Protein AF-A0A3E2V866-F1 (afdb_monomer_lite)

Organism: NCBI:txid853

Structure (mmCIF, N/CA/C/O backbone):
data_AF-A0A3E2V866-F1
#
_entry.id   AF-A0A3E2V866-F1
#
loop_
_atom_site.group_PDB
_atom_site.id
_atom_site.type_symbol
_atom_site.label_atom_id
_atom_site.label_alt_id
_atom_site.label_comp_id
_atom_site.label_asym_id
_atom_site.label_entity_id
_atom_site.label_seq_id
_atom_site.pdbx_PDB_ins_code
_atom_site.Cartn_x
_atom_site.Cartn_y
_atom_site.Cartn_z
_atom_site.occupancy
_atom_site.B_iso_or_equiv
_atom_site.auth_seq_id
_atom_site.auth_comp_id
_atom_site.auth_asym_id
_atom_site.auth_atom_id
_atom_site.pdbx_PDB_model_num
ATOM 1 N N . MET A 1 1 ? 29.085 -26.846 -27.090 1.00 34.31 1 MET A N 1
ATOM 2 C CA . MET A 1 1 ? 28.731 -27.636 -25.892 1.00 34.31 1 MET A CA 1
ATOM 3 C C . MET A 1 1 ? 27.342 -27.213 -25.446 1.00 34.31 1 MET A C 1
ATOM 5 O O . MET A 1 1 ? 27.151 -26.046 -25.138 1.00 34.31 1 MET A O 1
ATOM 9 N N . MET A 1 2 ? 26.373 -28.127 -25.513 1.00 35.69 2 MET A N 1
ATOM 10 C CA . MET A 1 2 ? 25.042 -27.953 -24.926 1.00 35.69 2 MET A CA 1
ATOM 11 C C . MET A 1 2 ? 25.109 -28.101 -23.401 1.00 35.69 2 MET A C 1
ATOM 13 O O . MET A 1 2 ? 25.905 -28.896 -22.907 1.00 35.69 2 MET A O 1
ATOM 17 N N . GLY A 1 3 ? 24.188 -27.437 -22.695 1.00 35.44 3 GLY A N 1
ATOM 18 C CA . GLY A 1 3 ? 23.644 -27.958 -21.440 1.00 35.44 3 GLY A CA 1
ATOM 19 C C . GLY A 1 3 ? 23.910 -27.129 -20.187 1.00 35.44 3 GLY A C 1
ATOM 20 O O . GLY A 1 3 ? 24.808 -27.448 -19.417 1.00 35.44 3 GLY A O 1
ATOM 21 N N . ARG A 1 4 ? 23.025 -26.163 -19.917 1.00 33.19 4 ARG A N 1
ATOM 22 C CA . ARG A 1 4 ? 22.192 -26.160 -18.701 1.00 33.19 4 ARG A CA 1
ATOM 23 C C . ARG A 1 4 ? 21.022 -25.194 -18.886 1.00 33.19 4 ARG A C 1
ATOM 25 O O . ARG A 1 4 ? 21.142 -23.991 -18.704 1.00 33.19 4 ARG A O 1
ATOM 32 N N . SER A 1 5 ? 19.895 -25.780 -19.284 1.00 43.03 5 SER A N 1
ATOM 33 C CA . SER A 1 5 ? 18.567 -25.256 -18.991 1.00 43.03 5 SER A CA 1
ATOM 34 C C . SER A 1 5 ? 18.381 -25.293 -17.473 1.00 43.03 5 SER A C 1
ATOM 36 O O . SER A 1 5 ? 18.302 -26.369 -16.884 1.00 43.03 5 SER A O 1
ATOM 38 N N . ALA A 1 6 ? 18.383 -24.123 -16.852 1.00 35.81 6 ALA A N 1
ATOM 39 C CA . ALA A 1 6 ? 17.485 -23.810 -15.756 1.00 35.81 6 ALA A CA 1
ATOM 40 C C . ALA A 1 6 ? 16.664 -22.666 -16.356 1.00 35.81 6 ALA A C 1
ATOM 42 O O . ALA A 1 6 ? 17.201 -21.598 -16.616 1.00 35.81 6 ALA A O 1
ATOM 43 N N . THR A 1 7 ? 15.447 -22.887 -16.849 1.00 34.06 7 THR A N 1
ATOM 44 C CA . THR A 1 7 ? 14.254 -22.674 -16.020 1.00 34.06 7 THR A CA 1
ATOM 45 C C . THR A 1 7 ? 14.596 -21.913 -14.742 1.00 34.06 7 THR A C 1
ATOM 47 O O . THR A 1 7 ? 14.465 -22.444 -13.643 1.00 34.06 7 THR A O 1
ATOM 50 N N . ASP A 1 8 ? 15.082 -20.680 -14.898 1.00 34.94 8 ASP A N 1
ATOM 51 C CA . ASP A 1 8 ? 14.744 -19.647 -13.938 1.00 34.94 8 ASP A CA 1
ATOM 52 C C . ASP A 1 8 ? 13.218 -19.698 -13.905 1.00 34.94 8 ASP A C 1
ATOM 54 O O . ASP A 1 8 ? 12.594 -19.604 -14.974 1.00 34.94 8 ASP A 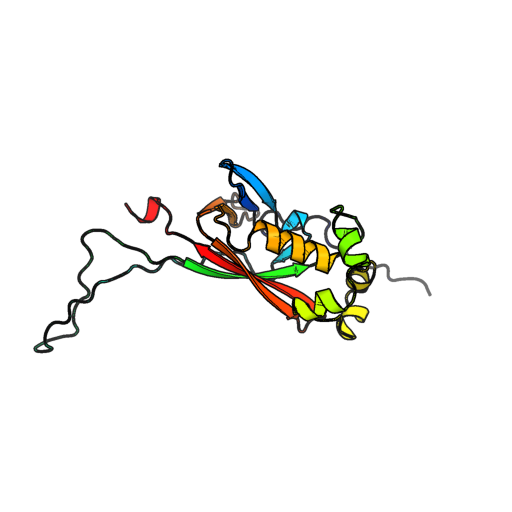O 1
ATOM 58 N N . PRO A 1 9 ? 12.597 -20.038 -12.768 1.00 33.88 9 PRO A N 1
ATOM 59 C CA . PRO A 1 9 ? 11.160 -20.010 -12.702 1.00 33.88 9 PRO A CA 1
ATOM 60 C C . PRO A 1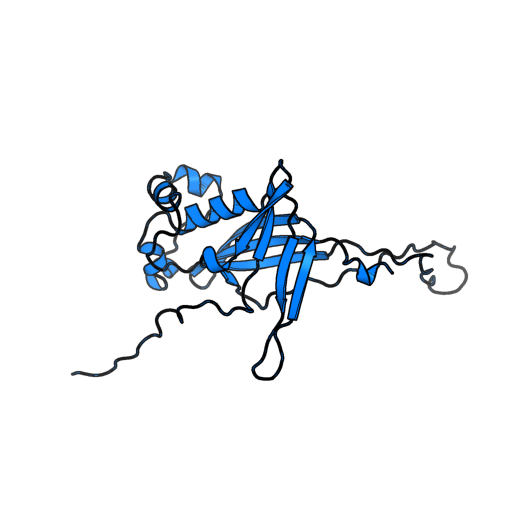 9 ? 10.821 -18.552 -12.959 1.00 33.88 9 PRO A C 1
ATOM 62 O O . PRO A 1 9 ? 11.012 -17.707 -12.088 1.00 33.88 9 PRO A O 1
ATOM 65 N N . ALA A 1 10 ? 10.367 -18.257 -14.180 1.00 36.91 10 ALA A N 1
ATOM 66 C CA . ALA A 1 10 ? 9.544 -17.101 -14.440 1.00 36.91 10 ALA A CA 1
ATOM 67 C C . ALA A 1 10 ? 8.634 -17.001 -13.226 1.00 36.91 10 ALA A C 1
ATOM 69 O O . ALA A 1 10 ? 7.921 -17.972 -12.948 1.00 36.91 10 ALA A O 1
ATOM 70 N N . LEU A 1 11 ? 8.834 -15.925 -12.453 1.00 43.59 11 LEU A N 1
ATOM 71 C CA . LEU A 1 11 ? 7.939 -15.395 -11.439 1.00 43.59 11 LEU A CA 1
ATOM 72 C C . LEU A 1 11 ? 6.726 -16.301 -11.309 1.00 43.59 11 LEU A C 1
ATOM 74 O O . LEU A 1 11 ? 5.834 -16.196 -12.149 1.00 43.59 11 LEU A O 1
ATOM 78 N N . SER A 1 12 ? 6.760 -17.262 -10.371 1.00 39.19 12 SER A N 1
ATOM 79 C CA . SER A 1 12 ? 5.626 -18.153 -10.099 1.00 39.19 12 SER A CA 1
ATOM 80 C C . SER A 1 12 ? 4.365 -17.309 -10.237 1.00 39.19 12 SER A C 1
ATOM 82 O O . SER A 1 12 ? 4.183 -16.373 -9.460 1.00 39.19 12 SER A O 1
ATOM 84 N N . SER A 1 13 ? 3.579 -17.573 -11.282 1.00 49.66 13 SER A N 1
ATOM 85 C CA . SER A 1 13 ? 2.683 -16.619 -11.958 1.00 49.66 13 SER A CA 1
ATOM 86 C C . SER A 1 13 ? 1.444 -16.224 -11.152 1.00 49.66 13 SER A C 1
ATOM 88 O O . SER A 1 13 ? 0.432 -15.787 -11.696 1.00 49.66 13 SER A O 1
ATOM 90 N N . LYS A 1 14 ? 1.511 -16.391 -9.832 1.00 55.69 14 LYS A N 1
ATOM 91 C CA . LYS A 1 14 ? 0.528 -15.969 -8.848 1.00 55.69 14 LYS A CA 1
ATOM 92 C C . LYS A 1 14 ? 1.259 -15.560 -7.574 1.00 55.69 14 LYS A C 1
ATOM 94 O O . LYS A 1 14 ? 1.840 -16.399 -6.886 1.00 55.69 14 LYS A O 1
ATOM 99 N N . ILE A 1 15 ? 1.183 -14.271 -7.245 1.00 60.59 15 ILE A N 1
ATOM 100 C CA . ILE A 1 15 ? 1.516 -13.770 -5.908 1.00 60.59 15 ILE A CA 1
ATOM 101 C C . ILE A 1 15 ? 0.633 -14.540 -4.910 1.00 60.59 15 ILE A C 1
ATOM 103 O O . ILE A 1 15 ? -0.586 -14.577 -5.110 1.00 60.59 15 ILE A O 1
ATOM 107 N N . PRO A 1 16 ? 1.196 -15.176 -3.865 1.00 59.66 16 PRO A N 1
ATOM 108 C CA . PRO A 1 16 ? 0.412 -16.000 -2.952 1.00 59.66 16 PRO A CA 1
ATOM 109 C C . PRO A 1 16 ? -0.775 -15.248 -2.331 1.00 59.66 16 PRO A C 1
ATOM 111 O O . PRO A 1 16 ? -0.686 -14.051 -2.035 1.00 59.66 16 PRO A O 1
ATOM 114 N N . THR A 1 17 ? -1.889 -15.949 -2.090 1.00 60.53 17 THR A N 1
ATOM 115 C CA . THR A 1 17 ? -3.134 -15.335 -1.589 1.00 60.53 17 THR A CA 1
ATOM 116 C C . THR A 1 17 ? -3.042 -14.789 -0.160 1.00 60.53 17 THR A C 1
ATOM 118 O O . THR A 1 17 ? -3.770 -13.879 0.216 1.00 60.53 17 THR A O 1
ATOM 121 N N . PHE A 1 18 ? -2.060 -15.225 0.618 1.00 60.75 18 PHE A N 1
ATOM 122 C CA . PHE A 1 18 ? -1.764 -14.656 1.937 1.00 60.75 18 PHE A CA 1
ATOM 123 C C . PHE A 1 18 ? -0.822 -13.435 1.878 1.00 60.75 18 PHE A C 1
ATOM 125 O O . PHE A 1 18 ? -0.571 -12.785 2.886 1.00 60.75 18 PHE A O 1
ATOM 132 N N . ALA A 1 19 ? -0.267 -13.117 0.704 1.00 67.00 19 ALA A N 1
ATOM 133 C CA . ALA A 1 19 ? 0.766 -12.096 0.515 1.00 67.00 19 ALA A CA 1
ATOM 134 C C . ALA A 1 19 ? 0.216 -10.836 -0.178 1.00 67.00 19 ALA A C 1
ATOM 136 O O . ALA A 1 19 ? 0.849 -10.277 -1.066 1.00 67.00 19 ALA A O 1
ATOM 137 N N . GLY A 1 20 ? -1.005 -10.412 0.158 1.00 80.12 20 GLY A N 1
ATOM 138 C CA . GLY A 1 20 ? -1.605 -9.218 -0.441 1.00 80.12 20 GLY A CA 1
ATOM 139 C C . GLY A 1 20 ? -2.671 -8.573 0.433 1.00 80.12 20 GLY A C 1
ATOM 140 O O . GLY A 1 20 ? -3.278 -9.228 1.278 1.00 80.12 20 GLY A O 1
ATOM 141 N N . LEU A 1 21 ? -2.872 -7.277 0.213 1.00 88.69 21 LEU A N 1
ATOM 142 C CA . LEU A 1 21 ? -3.896 -6.472 0.871 1.00 88.69 21 LEU A CA 1
ATOM 143 C C . LEU A 1 21 ? -5.038 -6.227 -0.112 1.00 88.69 21 LEU A C 1
ATOM 145 O O . LEU A 1 21 ? -4.798 -6.024 -1.305 1.00 88.69 21 LEU A O 1
ATOM 149 N N . ILE A 1 22 ? -6.270 -6.220 0.389 1.00 91.38 22 ILE A N 1
ATOM 150 C CA . ILE A 1 22 ? -7.444 -5.791 -0.373 1.00 91.38 22 ILE A CA 1
ATOM 151 C C . ILE A 1 22 ? -7.973 -4.514 0.272 1.00 91.38 22 ILE A C 1
ATOM 153 O O . ILE A 1 22 ? -8.435 -4.529 1.412 1.00 91.38 22 ILE A O 1
ATOM 157 N N . PHE A 1 23 ? -7.905 -3.409 -0.464 1.00 92.12 23 PHE A N 1
ATOM 158 C CA . PHE A 1 23 ? -8.442 -2.118 -0.056 1.00 92.12 23 PHE A CA 1
ATOM 159 C C . PHE A 1 23 ? -9.873 -1.988 -0.555 1.00 92.12 23 PHE A C 1
ATOM 161 O O . PHE A 1 23 ? -10.105 -1.879 -1.758 1.00 92.12 23 PHE A O 1
ATOM 168 N N . LYS A 1 24 ? -10.834 -1.944 0.361 1.00 93.69 24 LYS A N 1
ATOM 169 C CA . LYS A 1 24 ? -12.205 -1.542 0.070 1.00 93.69 24 LYS A CA 1
ATOM 170 C C . LYS A 1 24 ? -12.341 -0.049 0.345 1.00 93.69 24 LYS A C 1
ATOM 172 O O . LYS A 1 24 ? -12.323 0.393 1.494 1.00 93.69 24 LYS A O 1
ATOM 177 N N . VAL A 1 25 ? -12.446 0.730 -0.726 1.00 90.69 25 VAL A N 1
ATOM 178 C CA . VAL A 1 25 ? -12.516 2.195 -0.685 1.00 90.69 25 VAL A CA 1
ATOM 179 C C . VAL A 1 25 ? -13.912 2.643 -1.080 1.00 90.69 25 VAL A C 1
ATOM 181 O O . VAL A 1 25 ? -14.459 2.173 -2.078 1.00 90.69 25 VAL A O 1
ATOM 184 N N . TYR A 1 26 ? -14.472 3.569 -0.310 1.00 84.50 26 TYR A N 1
ATOM 185 C CA . TYR A 1 26 ? -15.789 4.144 -0.555 1.00 84.50 26 TYR A CA 1
ATOM 186 C C . TYR A 1 26 ? -15.650 5.434 -1.372 1.00 84.50 26 TYR A C 1
ATOM 188 O O . TYR A 1 26 ? -14.724 6.223 -1.165 1.00 84.50 26 TYR A O 1
ATOM 196 N N . ASP A 1 27 ? -16.534 5.634 -2.344 1.00 82.06 27 ASP A N 1
ATOM 197 C CA . ASP A 1 27 ? -16.667 6.912 -3.032 1.00 82.06 27 ASP A CA 1
ATOM 198 C C . ASP A 1 27 ? -17.605 7.867 -2.276 1.00 82.06 27 ASP A C 1
ATOM 200 O O . ASP A 1 27 ? -18.227 7.511 -1.274 1.00 82.06 27 ASP A O 1
ATOM 204 N N . ASN A 1 28 ? -17.708 9.104 -2.764 1.00 78.75 28 ASN A N 1
ATOM 205 C CA . ASN A 1 28 ? -18.539 10.135 -2.138 1.00 78.75 28 ASN A CA 1
ATOM 206 C C . ASN A 1 28 ? -20.044 9.810 -2.185 1.00 78.75 28 ASN A C 1
ATOM 208 O O . ASN A 1 28 ? -20.815 10.425 -1.456 1.00 78.75 28 ASN A O 1
ATOM 212 N N . ALA A 1 29 ? -20.465 8.876 -3.043 1.00 82.25 29 ALA A N 1
ATOM 213 C CA . ALA A 1 29 ? -21.840 8.398 -3.140 1.00 82.25 29 ALA A CA 1
ATOM 214 C C . ALA A 1 29 ? -22.093 7.161 -2.252 1.00 82.25 29 ALA A C 1
ATOM 216 O O . ALA A 1 29 ? -23.203 6.632 -2.241 1.00 82.25 29 ALA A O 1
ATOM 217 N N . GLY A 1 30 ? -21.082 6.702 -1.503 1.00 77.94 30 GLY A N 1
ATOM 218 C CA . GLY A 1 30 ? -21.153 5.538 -0.623 1.00 77.94 30 GLY A CA 1
ATOM 219 C C . GLY A 1 30 ? -20.958 4.196 -1.333 1.00 77.94 30 GLY A C 1
ATOM 220 O O . GLY A 1 30 ? -21.020 3.155 -0.678 1.00 77.94 30 GLY A O 1
ATOM 221 N N . ALA A 1 31 ? -20.693 4.181 -2.643 1.00 85.94 31 ALA A N 1
ATOM 222 C CA . ALA A 1 31 ? -20.384 2.947 -3.352 1.00 85.94 31 ALA A CA 1
ATOM 223 C C . ALA A 1 31 ? -18.942 2.518 -3.051 1.00 85.94 31 ALA A C 1
ATOM 225 O O . ALA A 1 31 ? -18.005 3.316 -3.105 1.00 85.94 31 ALA A O 1
ATOM 226 N N . SER A 1 32 ? -18.750 1.238 -2.733 1.00 88.12 32 SER A N 1
ATOM 227 C CA . SER A 1 32 ? -17.423 0.687 -2.456 1.00 88.12 32 SER A CA 1
ATOM 228 C C . SER A 1 32 ? -16.815 0.021 -3.683 1.00 88.12 32 SER A C 1
ATOM 230 O O . SER A 1 32 ? -17.507 -0.698 -4.404 1.00 88.12 32 SER A O 1
ATOM 232 N N . ARG A 1 33 ? -15.504 0.176 -3.864 1.00 90.19 33 ARG A N 1
ATOM 233 C CA . ARG A 1 33 ? -14.704 -0.612 -4.808 1.00 90.19 33 ARG A CA 1
ATOM 234 C C . ARG A 1 33 ? -13.559 -1.291 -4.077 1.00 90.19 33 ARG A C 1
ATOM 236 O O . ARG A 1 33 ? -12.959 -0.692 -3.186 1.00 90.19 33 ARG A O 1
ATOM 243 N N . GLU A 1 34 ? -13.275 -2.527 -4.465 1.00 91.31 34 GLU A N 1
ATOM 244 C CA . GLU A 1 34 ? -12.157 -3.302 -3.935 1.00 91.31 34 GLU A CA 1
ATOM 245 C C . GLU A 1 34 ? -10.968 -3.233 -4.895 1.00 91.31 34 GLU A C 1
ATOM 247 O O . GLU A 1 34 ? -11.134 -3.284 -6.115 1.00 91.31 34 GLU A O 1
ATOM 252 N N . TYR A 1 35 ? -9.772 -3.094 -4.333 1.00 88.94 35 TYR A N 1
ATOM 253 C CA . TYR A 1 35 ? -8.517 -3.049 -5.070 1.00 88.94 35 TYR A CA 1
ATOM 254 C C . TYR A 1 35 ? -7.496 -3.936 -4.363 1.00 88.94 35 TYR A C 1
ATOM 256 O O . TYR A 1 35 ? -7.213 -3.711 -3.185 1.00 88.94 35 TYR A O 1
ATOM 264 N N . SER A 1 36 ? -6.935 -4.932 -5.052 1.00 87.38 36 SER A N 1
ATOM 265 C CA . SER A 1 36 ? -5.893 -5.781 -4.472 1.00 87.38 36 SER A CA 1
ATOM 266 C C . SER A 1 36 ? -4.503 -5.277 -4.831 1.00 87.38 36 SER A C 1
ATOM 268 O O . SER A 1 36 ? -4.252 -4.921 -5.976 1.00 87.38 36 SER A O 1
ATOM 270 N N . THR A 1 37 ? -3.554 -5.346 -3.893 1.00 86.75 37 THR A N 1
ATOM 271 C CA . THR A 1 37 ? -2.123 -5.153 -4.201 1.00 86.75 37 THR A CA 1
ATOM 272 C C . THR A 1 37 ? -1.631 -6.118 -5.283 1.00 86.75 37 THR A C 1
ATOM 274 O O . THR A 1 37 ? -0.710 -5.790 -6.024 1.00 86.75 37 THR A O 1
ATOM 277 N N . ARG A 1 38 ? -2.269 -7.284 -5.433 1.00 81.12 38 ARG A N 1
ATOM 278 C CA . ARG A 1 38 ? -1.931 -8.255 -6.484 1.00 81.12 38 ARG A CA 1
ATOM 279 C C . ARG A 1 38 ? -2.300 -7.779 -7.876 1.00 81.12 38 ARG A C 1
ATOM 281 O O . ARG A 1 38 ? -1.522 -7.996 -8.791 1.00 81.12 38 ARG A O 1
ATOM 288 N N . ASP A 1 39 ? -3.427 -7.083 -8.012 1.00 80.12 39 ASP A N 1
ATOM 289 C CA . ASP A 1 39 ? -3.870 -6.501 -9.288 1.00 80.12 39 ASP A CA 1
ATOM 290 C C . ASP A 1 39 ? -2.930 -5.374 -9.757 1.00 80.12 39 ASP A C 1
ATOM 292 O O . ASP A 1 39 ? -3.034 -4.886 -10.879 1.00 80.12 39 ASP A O 1
ATOM 296 N N . PHE A 1 40 ? -2.029 -4.936 -8.874 1.00 78.94 40 PHE A N 1
ATOM 297 C CA . PHE A 1 40 ? -0.981 -3.952 -9.126 1.00 78.94 40 PHE A CA 1
ATOM 298 C C . PHE A 1 40 ? 0.414 -4.577 -9.237 1.00 78.94 40 PHE A C 1
ATOM 300 O O . PHE A 1 40 ? 1.401 -3.844 -9.227 1.00 78.94 40 PHE A O 1
ATOM 307 N N . ASN A 1 41 ? 0.515 -5.910 -9.272 1.00 80.19 41 ASN A N 1
ATOM 308 C CA . ASN A 1 41 ? 1.779 -6.646 -9.233 1.00 80.19 41 ASN A CA 1
ATOM 309 C C . ASN A 1 41 ? 2.709 -6.216 -8.085 1.00 80.19 41 ASN A C 1
ATOM 311 O O . ASN A 1 41 ? 3.935 -6.196 -8.219 1.00 80.19 41 ASN A O 1
ATOM 315 N N . LEU A 1 42 ? 2.120 -5.865 -6.939 1.00 82.56 42 LEU A N 1
ATOM 316 C CA . LEU A 1 42 ? 2.861 -5.537 -5.731 1.00 82.56 42 LEU A CA 1
ATOM 317 C C . LEU A 1 42 ? 3.058 -6.780 -4.874 1.00 82.56 42 LEU A C 1
ATOM 319 O O . LEU A 1 42 ? 2.097 -7.401 -4.408 1.00 82.56 42 LEU A O 1
ATOM 323 N N . VAL A 1 43 ? 4.321 -7.080 -4.598 1.00 84.56 43 VAL A N 1
ATOM 324 C CA . VAL A 1 43 ? 4.729 -8.191 -3.745 1.00 84.56 43 VAL A CA 1
ATOM 325 C C . VAL A 1 43 ? 5.274 -7.638 -2.430 1.00 84.56 43 VAL A C 1
ATOM 327 O O . VAL A 1 43 ? 6.167 -6.788 -2.456 1.00 84.56 43 VAL A O 1
ATOM 330 N N . PRO A 1 44 ? 4.766 -8.081 -1.268 1.00 87.56 44 PRO A N 1
ATOM 331 C CA . PRO A 1 44 ? 5.264 -7.604 0.013 1.00 87.56 44 PRO A CA 1
ATOM 332 C C . PRO A 1 44 ? 6.691 -8.100 0.267 1.00 87.56 44 PRO A C 1
ATOM 334 O O . PRO A 1 44 ? 7.018 -9.253 -0.018 1.00 87.56 44 PRO A O 1
ATOM 337 N N . LEU A 1 45 ? 7.537 -7.239 0.838 1.00 85.50 45 LEU A N 1
ATOM 338 C CA . LEU A 1 45 ? 8.904 -7.599 1.236 1.00 85.50 45 LEU A CA 1
ATOM 339 C C . LEU A 1 45 ? 8.921 -8.446 2.513 1.00 85.50 45 LEU A C 1
ATOM 341 O O . LEU A 1 45 ? 9.817 -9.261 2.702 1.00 85.50 45 LEU A O 1
ATOM 345 N N . ASN A 1 46 ? 7.936 -8.241 3.387 1.00 83.56 46 ASN A N 1
ATOM 346 C CA . ASN A 1 46 ? 7.831 -8.878 4.695 1.00 83.56 46 ASN A CA 1
ATOM 347 C C . ASN A 1 46 ? 6.417 -9.437 4.911 1.00 83.56 46 ASN A C 1
ATOM 349 O O . ASN A 1 46 ? 5.471 -8.958 4.280 1.00 83.56 46 ASN A O 1
ATOM 353 N N . PRO A 1 47 ? 6.234 -10.406 5.826 1.00 82.81 47 PRO A N 1
ATOM 354 C CA . PRO A 1 47 ? 4.909 -10.878 6.209 1.00 82.81 47 PRO A CA 1
ATOM 355 C C . PRO A 1 47 ? 3.981 -9.726 6.611 1.00 82.81 47 PRO A C 1
ATOM 357 O O . PRO A 1 47 ? 4.320 -8.888 7.451 1.00 82.81 47 PRO A O 1
ATOM 360 N N . LEU A 1 48 ? 2.795 -9.700 6.008 1.00 85.81 48 LEU A N 1
ATOM 361 C CA . LEU A 1 48 ? 1.806 -8.658 6.242 1.00 85.81 48 LEU A CA 1
ATOM 362 C C . LEU A 1 48 ? 1.159 -8.840 7.619 1.00 85.81 48 LEU A C 1
ATOM 364 O O . LEU A 1 48 ? 0.550 -9.871 7.899 1.00 85.81 48 LEU A O 1
ATOM 368 N N . HIS A 1 49 ? 1.273 -7.825 8.471 1.00 85.81 49 HIS A N 1
ATOM 369 C CA . HIS A 1 49 ? 0.675 -7.802 9.805 1.00 85.81 49 HIS A CA 1
ATOM 370 C C . HIS A 1 49 ? 0.339 -6.370 10.239 1.00 85.81 49 HIS A C 1
ATOM 372 O O . HIS A 1 49 ? 0.929 -5.413 9.741 1.00 85.81 49 HIS A O 1
ATOM 378 N N . VAL A 1 50 ? -0.604 -6.229 11.169 1.00 88.50 50 VAL A N 1
ATOM 379 C CA . VAL A 1 50 ? -0.934 -4.950 11.817 1.00 88.50 50 VAL A CA 1
ATOM 380 C C . VAL A 1 50 ? -0.308 -4.936 13.205 1.00 88.50 50 VAL A C 1
ATOM 382 O O . VAL A 1 50 ? -0.373 -5.942 13.915 1.00 88.50 50 VAL A O 1
ATOM 385 N N . ASN A 1 51 ? 0.295 -3.810 13.585 1.00 89.69 51 ASN A N 1
ATOM 386 C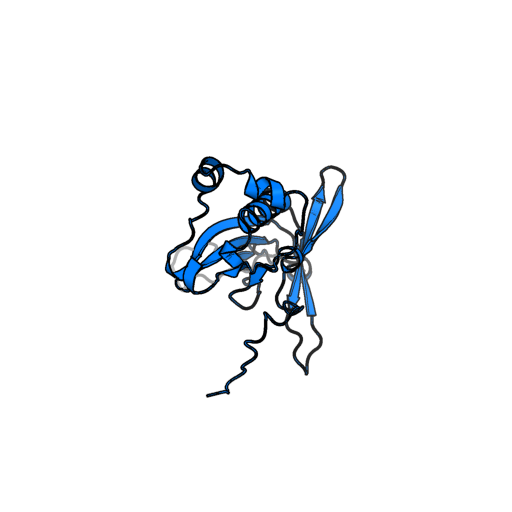 CA . ASN A 1 51 ? 0.852 -3.616 14.920 1.00 89.69 51 ASN A CA 1
ATOM 387 C C . ASN A 1 51 ? -0.237 -3.768 15.991 1.00 89.69 51 ASN A C 1
ATOM 389 O O . ASN A 1 51 ? -1.419 -3.516 15.738 1.00 89.69 51 ASN A O 1
ATOM 393 N N . ALA A 1 52 ? 0.149 -4.175 17.198 1.00 87.12 52 ALA A N 1
ATOM 394 C CA . ALA A 1 52 ? -0.798 -4.281 18.302 1.00 87.12 52 ALA A CA 1
ATOM 395 C C . ALA A 1 52 ? -1.441 -2.917 18.613 1.00 87.12 52 ALA A C 1
ATOM 397 O O . ALA A 1 52 ? -0.795 -1.877 18.508 1.00 87.12 52 ALA A O 1
ATOM 398 N N . PHE A 1 53 ? -2.717 -2.931 19.001 1.00 88.00 53 PHE A N 1
ATOM 399 C CA . PHE A 1 53 ? -3.402 -1.739 19.496 1.00 88.00 53 PHE A CA 1
ATOM 400 C C . PHE A 1 53 ? -2.986 -1.499 20.947 1.00 88.00 53 PHE A C 1
ATOM 402 O O . PHE A 1 53 ? -3.153 -2.380 21.792 1.00 88.00 53 PHE A O 1
ATOM 409 N N . GLU A 1 54 ? -2.440 -0.320 21.237 1.00 84.56 54 GLU A N 1
ATOM 410 C CA . GLU A 1 54 ? -1.971 0.025 22.579 1.00 84.56 54 GLU A CA 1
ATOM 411 C C . GLU A 1 54 ? -3.117 0.559 23.441 1.00 84.56 54 GLU A C 1
ATOM 413 O O . GLU A 1 54 ? -3.856 1.459 23.035 1.00 84.56 54 GLU A O 1
ATOM 418 N N . GLU A 1 55 ? -3.269 0.012 24.648 1.00 80.00 55 GLU A N 1
ATOM 419 C CA . GLU A 1 55 ? -4.261 0.491 25.610 1.00 80.00 55 GLU A CA 1
ATOM 420 C C . GLU A 1 55 ? -3.827 1.847 26.185 1.00 80.00 55 GLU A C 1
ATOM 422 O O . GLU A 1 55 ? -2.696 2.035 26.644 1.00 80.00 55 GLU A O 1
ATOM 427 N N . LYS A 1 56 ? -4.743 2.814 26.164 1.00 72.25 56 LYS A N 1
ATOM 428 C CA . LYS A 1 56 ? -4.567 4.112 26.800 1.00 72.25 56 LYS A CA 1
ATOM 429 C C . LYS A 1 56 ? -4.863 3.962 28.291 1.00 72.25 56 LYS A C 1
ATOM 431 O O . LYS A 1 56 ? -5.982 3.634 28.673 1.00 72.25 56 LYS A O 1
ATOM 436 N N . TYR A 1 57 ? -3.876 4.266 29.126 1.00 64.12 57 TYR A N 1
ATOM 437 C CA . TYR A 1 57 ? -4.051 4.409 30.571 1.00 64.12 57 TYR A CA 1
ATOM 438 C C . TYR A 1 57 ? -4.089 5.898 30.928 1.00 64.12 57 TYR A C 1
ATOM 440 O O . TYR A 1 57 ? -3.305 6.675 30.383 1.00 64.12 57 TYR A O 1
ATOM 448 N N . GLU A 1 58 ? -4.961 6.303 31.852 1.00 57.12 58 GLU A N 1
ATOM 449 C CA . GLU A 1 58 ? -4.800 7.579 32.554 1.00 57.12 58 GLU A CA 1
ATOM 450 C C . GLU A 1 58 ? -4.001 7.317 33.832 1.00 57.12 58 GLU A C 1
ATOM 452 O O . GLU A 1 58 ? -4.458 6.634 34.747 1.00 57.12 58 GLU A O 1
ATOM 457 N N . THR A 1 59 ? -2.770 7.821 33.894 1.00 54.19 59 THR A N 1
ATOM 458 C CA . THR A 1 59 ? -2.010 7.869 35.144 1.00 54.19 59 THR A CA 1
ATOM 459 C C . THR A 1 59 ? -2.496 9.067 35.945 1.00 54.19 59 THR A C 1
ATOM 461 O O . THR A 1 59 ? -2.284 10.209 35.543 1.00 54.19 59 THR A O 1
ATOM 464 N N . MET A 1 60 ? -3.159 8.819 37.074 1.00 51.72 60 MET A N 1
ATOM 465 C CA . MET A 1 60 ? -3.342 9.858 38.083 1.00 51.72 60 MET A CA 1
ATOM 466 C C . MET A 1 60 ? -1.993 10.074 38.779 1.00 51.72 60 MET A C 1
ATOM 468 O O . MET A 1 60 ? -1.472 9.157 39.414 1.00 51.72 60 MET A O 1
ATOM 472 N N . ASP A 1 61 ? -1.422 11.271 38.643 1.00 50.34 61 ASP A N 1
ATOM 473 C CA . ASP A 1 61 ? -0.225 11.662 39.389 1.00 50.34 61 ASP A CA 1
ATOM 474 C C . ASP A 1 61 ? -0.608 11.915 40.850 1.00 50.34 61 ASP A C 1
ATOM 476 O O . ASP A 1 61 ? -1.170 12.953 41.205 1.00 50.34 61 ASP A O 1
ATOM 480 N N . PHE A 1 62 ? -0.309 10.946 41.712 1.00 53.12 62 PHE A N 1
ATOM 481 C CA . PHE A 1 62 ? -0.376 11.130 43.157 1.00 53.12 62 PHE A CA 1
ATOM 482 C C . PHE A 1 62 ? 0.989 11.605 43.677 1.00 53.12 62 PHE A C 1
ATOM 484 O O . PHE A 1 62 ? 2.018 11.093 43.227 1.00 53.12 62 PHE A O 1
ATOM 491 N N . PRO A 1 63 ? 1.036 12.551 44.637 1.00 53.72 63 PRO A N 1
ATOM 492 C CA . PRO A 1 63 ? 2.281 12.950 45.278 1.00 53.72 63 PRO A CA 1
ATOM 493 C C . PRO A 1 63 ? 3.021 11.723 45.814 1.00 53.72 63 PRO A C 1
ATOM 495 O O . PRO A 1 63 ? 2.458 10.917 46.555 1.00 53.72 63 PRO A O 1
ATOM 498 N N . SER A 1 64 ? 4.288 11.594 45.430 1.00 54.78 64 SER A N 1
ATOM 499 C CA . SER A 1 64 ? 5.166 10.469 45.741 1.00 54.78 64 SER A CA 1
ATOM 500 C C . SER A 1 64 ? 5.508 10.422 47.231 1.00 54.78 64 SER A C 1
ATOM 502 O O . SER A 1 64 ? 6.597 10.836 47.627 1.00 54.78 64 SER A O 1
ATOM 504 N N . TYR A 1 65 ? 4.584 9.951 48.069 1.00 53.59 65 TYR A N 1
ATOM 505 C CA . TYR A 1 65 ? 4.887 9.694 49.475 1.00 53.59 65 TYR A CA 1
ATOM 506 C C . TYR A 1 65 ? 5.206 8.228 49.763 1.00 53.59 65 TYR A C 1
ATOM 508 O O . TYR A 1 65 ? 6.099 7.998 50.566 1.00 53.59 65 TYR A O 1
ATOM 516 N N . HIS A 1 66 ? 4.637 7.240 49.061 1.00 52.97 66 HIS A N 1
ATOM 517 C CA . HIS A 1 66 ? 5.056 5.836 49.188 1.00 52.97 66 HIS A CA 1
ATOM 518 C C . HIS A 1 66 ? 4.693 5.019 47.933 1.00 52.97 66 HIS A C 1
ATOM 520 O O . HIS A 1 66 ? 3.522 4.744 47.700 1.00 52.97 66 HIS A O 1
ATOM 526 N N . GLY A 1 67 ? 5.699 4.585 47.163 1.00 57.41 67 GLY A N 1
ATOM 527 C CA . GLY A 1 67 ? 5.543 3.595 46.086 1.00 57.41 67 GLY A CA 1
ATOM 528 C C . GLY A 1 67 ? 5.333 4.163 44.678 1.00 57.41 67 GLY A C 1
ATOM 529 O O . GLY A 1 67 ? 4.880 5.291 44.493 1.00 57.41 67 GLY A O 1
ATOM 530 N N . THR A 1 68 ? 5.721 3.369 43.677 1.00 58.00 68 THR A N 1
ATOM 531 C CA . THR A 1 68 ? 5.485 3.641 42.255 1.00 58.00 68 THR A CA 1
ATOM 532 C C . THR A 1 68 ? 3.975 3.778 42.023 1.00 58.00 68 THR A C 1
ATOM 534 O O . THR A 1 68 ? 3.246 2.880 42.445 1.00 58.00 68 THR A O 1
ATOM 537 N N . PRO A 1 69 ? 3.482 4.853 41.383 1.00 57.44 69 PRO A N 1
ATOM 538 C CA . PRO A 1 69 ? 2.050 5.028 41.161 1.00 57.44 69 PRO A CA 1
ATOM 539 C C . PRO A 1 69 ? 1.485 3.859 40.343 1.00 57.44 69 PRO A C 1
ATOM 541 O O . PRO A 1 69 ? 1.979 3.544 39.257 1.00 57.44 69 PRO A O 1
ATOM 544 N N . GLU A 1 70 ? 0.457 3.198 40.877 1.00 55.47 70 GLU A N 1
ATOM 545 C CA . GLU A 1 70 ? -0.279 2.163 40.152 1.00 55.47 70 GLU A CA 1
ATOM 546 C C . GLU A 1 70 ? -1.136 2.803 39.055 1.00 55.47 70 GLU A C 1
ATOM 548 O O . GLU A 1 70 ? -1.809 3.815 39.263 1.00 55.47 70 GLU A O 1
ATOM 553 N N . LYS A 1 71 ? -1.115 2.207 37.859 1.00 60.31 71 LYS A N 1
ATOM 554 C CA . LYS A 1 71 ? -1.957 2.641 36.741 1.00 60.31 71 LYS A CA 1
ATOM 555 C C . LYS A 1 71 ? -3.412 2.297 37.062 1.00 60.31 71 LYS A C 1
ATOM 557 O O . LYS A 1 71 ? -3.758 1.118 37.117 1.00 60.31 71 LYS A O 1
ATOM 562 N N . ALA A 1 72 ? -4.261 3.306 37.246 1.00 55.38 72 ALA A N 1
ATOM 563 C CA . ALA A 1 72 ? -5.691 3.087 37.423 1.00 55.38 72 ALA A CA 1
ATOM 564 C C . ALA A 1 72 ? -6.308 2.614 36.090 1.00 55.38 72 ALA A C 1
ATOM 566 O O . ALA A 1 72 ? -6.145 3.289 35.068 1.00 55.38 72 ALA A O 1
ATOM 567 N N . PRO A 1 73 ? -6.997 1.459 36.051 1.00 56.38 73 PRO A N 1
ATOM 568 C CA . PRO A 1 73 ? -7.695 1.035 34.847 1.00 56.38 73 PRO A CA 1
ATOM 569 C C . PRO A 1 73 ? -8.865 1.987 34.569 1.00 56.38 73 PRO A C 1
ATOM 571 O O . PRO A 1 73 ? -9.632 2.330 35.470 1.00 56.38 73 PRO A O 1
ATOM 574 N N . LEU A 1 74 ? -9.016 2.411 33.313 1.00 59.75 74 LEU A N 1
ATOM 575 C CA . LEU A 1 74 ? -10.177 3.190 32.886 1.00 59.75 74 LEU A CA 1
ATOM 576 C C . LEU A 1 74 ? -11.460 2.361 33.064 1.00 59.75 74 LEU A C 1
ATOM 578 O O . LEU A 1 74 ? -11.466 1.151 32.841 1.00 59.75 74 LEU A O 1
ATOM 582 N N . GLY A 1 75 ? -12.578 3.021 33.394 1.00 58.12 75 GLY A N 1
ATOM 583 C CA . GLY A 1 75 ? -13.891 2.365 33.527 1.00 58.12 75 GLY A CA 1
ATOM 584 C C . GLY A 1 75 ? -14.395 1.691 32.238 1.00 58.12 75 GLY A C 1
ATOM 585 O O . GLY A 1 75 ? -15.309 0.872 32.288 1.00 58.12 75 GLY A O 1
ATOM 586 N N . LYS A 1 76 ? -13.786 2.020 31.091 1.00 66.88 76 LYS A N 1
ATOM 587 C CA . LYS A 1 76 ? -13.860 1.288 29.821 1.00 66.88 76 LYS A CA 1
ATOM 588 C C . LYS A 1 76 ? -12.472 1.279 29.190 1.00 66.88 76 LYS A C 1
ATOM 590 O O . LYS A 1 76 ? -11.801 2.310 29.213 1.00 66.88 76 LYS A O 1
ATOM 595 N N . ARG A 1 77 ? -12.059 0.153 28.605 1.00 70.50 77 ARG A N 1
ATOM 596 C CA . ARG A 1 77 ? -10.785 0.066 27.880 1.00 70.50 77 ARG A CA 1
ATOM 597 C C . ARG A 1 77 ? -10.832 0.978 26.660 1.00 70.50 77 ARG A C 1
ATOM 599 O O . ARG A 1 77 ? -11.772 0.918 25.870 1.00 70.50 77 ARG A O 1
ATOM 606 N N . VAL A 1 78 ? -9.831 1.835 26.517 1.00 76.25 78 VAL A N 1
ATOM 607 C CA . VAL A 1 78 ? -9.678 2.722 25.361 1.00 76.25 78 VAL A CA 1
ATOM 608 C C . VAL A 1 78 ? -8.360 2.369 24.701 1.00 76.25 78 VAL A C 1
ATOM 610 O O . VAL A 1 78 ? -7.342 2.300 25.378 1.00 76.25 78 VAL A O 1
ATOM 613 N N . PHE A 1 79 ? -8.365 2.162 23.390 1.00 82.19 79 PHE A N 1
ATOM 614 C CA . PHE A 1 79 ? -7.165 1.827 22.630 1.00 82.19 79 PHE A CA 1
ATOM 615 C C . PHE A 1 79 ? -6.799 2.967 21.686 1.00 82.19 79 PHE A C 1
ATOM 617 O O . PHE A 1 79 ? -7.675 3.639 21.137 1.00 82.19 79 PHE A O 1
ATOM 624 N N . GLN A 1 80 ? -5.501 3.187 21.505 1.00 86.75 80 GLN A N 1
ATOM 625 C CA . GLN A 1 80 ? -4.989 4.048 20.449 1.00 86.75 80 GLN A CA 1
ATOM 626 C C . GLN A 1 80 ? -5.115 3.346 19.098 1.00 86.75 80 GLN A C 1
ATOM 628 O O . GLN A 1 80 ? -5.161 2.116 19.022 1.00 86.75 80 GLN A O 1
ATOM 633 N N . ASN A 1 81 ? -5.151 4.131 18.024 1.00 90.00 81 ASN A N 1
ATOM 634 C CA . ASN A 1 81 ? -5.072 3.574 16.683 1.00 90.00 81 ASN A CA 1
ATOM 635 C C . ASN A 1 81 ? -3.743 2.833 16.484 1.00 90.00 81 ASN A C 1
ATOM 637 O O . ASN A 1 81 ? -2.693 3.273 16.952 1.00 90.00 81 ASN A O 1
ATOM 641 N N . SER A 1 82 ? -3.789 1.731 15.740 1.00 92.44 82 SER A N 1
ATOM 642 C CA . SER A 1 82 ? -2.584 1.029 15.310 1.00 92.44 82 SER A CA 1
ATOM 643 C C . SER A 1 82 ? -2.017 1.721 14.077 1.00 92.44 82 SER A C 1
ATOM 645 O O . SER A 1 82 ? -2.692 1.827 13.049 1.00 92.44 82 SER A O 1
ATOM 647 N N . THR A 1 83 ? -0.778 2.195 14.183 1.00 93.81 83 THR A N 1
ATOM 648 C CA . THR A 1 83 ? -0.050 2.829 13.081 1.00 93.81 83 THR A CA 1
ATOM 649 C C . THR A 1 83 ? 1.150 1.982 12.686 1.00 93.81 83 THR A C 1
ATOM 651 O O . THR A 1 83 ? 1.775 1.322 13.520 1.00 93.81 83 THR A O 1
ATOM 654 N N . GLY A 1 84 ? 1.474 1.973 11.399 1.00 93.88 84 GLY A N 1
ATOM 655 C CA . GLY A 1 84 ? 2.600 1.210 10.875 1.00 93.88 84 GLY A CA 1
ATOM 656 C C . GLY A 1 84 ? 2.730 1.345 9.367 1.00 93.88 84 GLY A C 1
ATOM 657 O O . GLY A 1 84 ? 2.121 2.222 8.748 1.00 93.88 84 GLY A O 1
ATOM 658 N N . SER A 1 85 ? 3.543 0.479 8.768 1.00 94.81 85 SER A N 1
ATOM 659 C CA . SER A 1 85 ? 3.724 0.444 7.321 1.00 94.81 85 SER A CA 1
ATOM 660 C C . SER A 1 85 ? 4.089 -0.935 6.794 1.00 94.81 85 SER A C 1
ATOM 662 O O . SER A 1 85 ? 4.644 -1.766 7.510 1.00 94.81 85 SER A O 1
ATOM 664 N N . TRP A 1 86 ? 3.833 -1.138 5.507 1.00 93.19 86 TRP A N 1
ATOM 665 C CA . TRP A 1 86 ? 4.269 -2.299 4.747 1.00 93.19 86 TRP A CA 1
ATOM 666 C C . TRP A 1 86 ? 5.061 -1.854 3.533 1.00 93.19 86 TRP A C 1
ATOM 668 O O . TRP A 1 86 ? 4.686 -0.895 2.858 1.00 93.19 86 TRP A O 1
ATOM 678 N N . ASP A 1 87 ? 6.112 -2.601 3.231 1.00 91.69 87 ASP A N 1
ATOM 679 C CA . ASP A 1 87 ? 6.937 -2.377 2.056 1.00 91.69 87 ASP A CA 1
ATOM 680 C C . ASP A 1 87 ? 6.581 -3.391 0.970 1.00 91.69 87 ASP A C 1
ATOM 682 O O . ASP A 1 87 ? 6.504 -4.596 1.229 1.00 91.69 87 ASP A O 1
ATOM 686 N N . PHE A 1 88 ? 6.410 -2.900 -0.254 1.00 88.38 88 PHE A N 1
ATOM 687 C CA . PHE A 1 88 ? 6.137 -3.696 -1.444 1.00 88.38 88 PHE A CA 1
ATOM 688 C C . PHE A 1 88 ? 7.160 -3.405 -2.531 1.00 88.38 88 PHE A C 1
ATOM 690 O O . PHE A 1 88 ? 7.551 -2.256 -2.707 1.00 88.38 88 PHE A O 1
ATOM 697 N N . TYR A 1 89 ? 7.547 -4.421 -3.297 1.00 84.56 89 TYR A N 1
ATOM 698 C CA . TYR A 1 89 ? 8.240 -4.228 -4.564 1.00 84.56 89 TYR A CA 1
ATOM 699 C C . TYR A 1 89 ? 7.303 -4.534 -5.723 1.00 84.56 89 TYR A C 1
ATOM 701 O O . TYR A 1 89 ? 6.373 -5.334 -5.602 1.00 84.56 89 TYR A O 1
ATOM 709 N N . TYR A 1 90 ? 7.557 -3.879 -6.847 1.00 79.06 90 TYR A N 1
ATOM 710 C CA . TYR A 1 90 ? 6.812 -4.085 -8.079 1.00 79.06 90 TYR A CA 1
ATOM 711 C C . TYR A 1 90 ? 7.467 -5.128 -8.966 1.00 79.06 90 TYR A C 1
ATOM 713 O O . TYR A 1 90 ? 8.694 -5.188 -9.062 1.00 79.06 90 TYR A O 1
ATOM 721 N N . VAL A 1 91 ? 6.630 -5.907 -9.640 1.00 76.12 91 VAL A N 1
ATOM 722 C CA . VAL A 1 91 ? 7.035 -6.856 -10.671 1.00 76.12 91 VAL A CA 1
ATOM 723 C C . VAL A 1 91 ? 6.387 -6.448 -11.989 1.00 76.12 91 VAL A C 1
ATOM 725 O O . VAL A 1 91 ? 5.168 -6.307 -12.065 1.00 76.12 91 VAL A O 1
ATOM 728 N N . ALA A 1 92 ? 7.194 -6.278 -13.033 1.00 70.56 92 ALA A N 1
ATOM 729 C CA . ALA A 1 92 ? 6.672 -6.094 -14.379 1.00 70.56 92 ALA A CA 1
ATOM 730 C C . ALA A 1 92 ? 6.309 -7.464 -14.970 1.00 70.56 92 ALA A C 1
ATOM 732 O O . ALA A 1 92 ? 7.093 -8.405 -14.898 1.00 70.56 92 ALA A O 1
ATOM 733 N N . ASP A 1 93 ? 5.133 -7.585 -15.577 1.00 67.81 93 ASP A N 1
ATOM 734 C CA . ASP A 1 93 ? 4.698 -8.808 -16.269 1.00 67.81 93 ASP A CA 1
ATOM 735 C C . ASP A 1 93 ? 4.479 -8.591 -17.777 1.00 67.81 93 ASP A C 1
ATOM 737 O O . ASP A 1 93 ? 4.053 -9.502 -18.486 1.00 67.81 93 ASP A O 1
ATOM 741 N N . GLY A 1 94 ? 4.793 -7.390 -18.277 1.00 63.50 94 GLY A N 1
ATOM 742 C CA . GLY A 1 94 ? 4.682 -7.017 -19.688 1.00 63.50 94 GLY A CA 1
ATOM 743 C C . GLY A 1 94 ? 3.245 -6.850 -20.191 1.00 63.50 94 GLY A C 1
ATOM 744 O O . GLY A 1 94 ? 3.046 -6.622 -21.386 1.00 63.50 94 GLY A O 1
ATOM 745 N N . VAL A 1 95 ? 2.244 -6.949 -19.312 1.00 64.69 95 VAL A N 1
ATOM 746 C CA . VAL A 1 95 ? 0.828 -6.828 -19.667 1.00 64.69 95 VAL A CA 1
ATOM 747 C C . VAL A 1 95 ? 0.321 -5.433 -19.283 1.00 64.69 95 VAL A C 1
ATOM 749 O O . VAL A 1 95 ? 0.614 -4.951 -18.194 1.00 64.69 95 VAL A O 1
ATOM 752 N N . PRO A 1 96 ? -0.448 -4.740 -20.146 1.00 59.50 96 PRO A N 1
ATOM 753 C CA . PRO A 1 96 ? -1.196 -3.564 -19.719 1.00 59.50 96 PRO A CA 1
ATOM 754 C C . PRO A 1 96 ? -2.310 -3.973 -18.749 1.00 59.50 96 PRO A C 1
ATOM 756 O O . PRO A 1 96 ? -3.242 -4.686 -19.119 1.00 59.50 96 PRO A O 1
ATOM 759 N N . HIS A 1 97 ? -2.242 -3.463 -17.529 1.00 59.72 97 HIS A N 1
ATOM 760 C CA . HIS A 1 97 ? -3.259 -3.613 -16.488 1.00 59.72 97 HIS A CA 1
ATOM 761 C C . HIS A 1 97 ? -4.233 -2.441 -16.464 1.00 59.72 97 HIS A C 1
ATOM 763 O O . HIS A 1 97 ? -5.280 -2.506 -15.810 1.00 59.72 97 HIS A O 1
ATOM 769 N N . SER A 1 98 ? -3.910 -1.339 -17.148 1.00 56.94 98 SER A N 1
ATOM 770 C CA . SER A 1 98 ? -4.800 -0.188 -17.233 1.00 56.94 98 SER A CA 1
ATOM 771 C C . SER A 1 98 ? -4.528 0.732 -18.422 1.00 56.94 98 SER A C 1
ATOM 773 O O . SER A 1 98 ? -3.428 0.798 -18.960 1.00 56.94 98 SER A O 1
ATOM 775 N N . SER A 1 99 ? -5.528 1.548 -18.768 1.00 55.22 99 SER A N 1
ATOM 776 C CA . SER A 1 99 ? -5.365 2.671 -19.702 1.00 55.22 99 SER A CA 1
ATOM 777 C C . SER A 1 99 ? -4.391 3.746 -19.196 1.00 55.22 99 SER A C 1
ATOM 779 O O . SER A 1 99 ? -4.042 4.650 -19.946 1.00 55.22 99 SER A O 1
ATOM 781 N N . TRP A 1 100 ? -3.998 3.696 -17.917 1.00 53.53 100 TRP A N 1
ATOM 782 C CA . TRP A 1 100 ? -3.011 4.607 -17.340 1.00 53.53 100 TRP A CA 1
ATOM 783 C C . TRP A 1 100 ? -1.585 4.149 -17.604 1.00 53.53 100 TRP A C 1
ATOM 785 O O . TRP A 1 100 ? -0.699 4.985 -17.537 1.00 53.53 100 TRP A O 1
ATOM 795 N N . ASP A 1 101 ? -1.356 2.889 -17.967 1.00 58.19 101 ASP A N 1
ATOM 796 C CA . ASP A 1 101 ? -0.008 2.385 -18.250 1.00 58.19 101 ASP A CA 1
ATOM 797 C C . ASP A 1 101 ? 0.606 3.115 -19.463 1.00 58.19 101 ASP A C 1
ATOM 799 O O . ASP A 1 101 ? 1.809 3.360 -19.516 1.00 58.19 101 ASP A O 1
ATOM 803 N N . A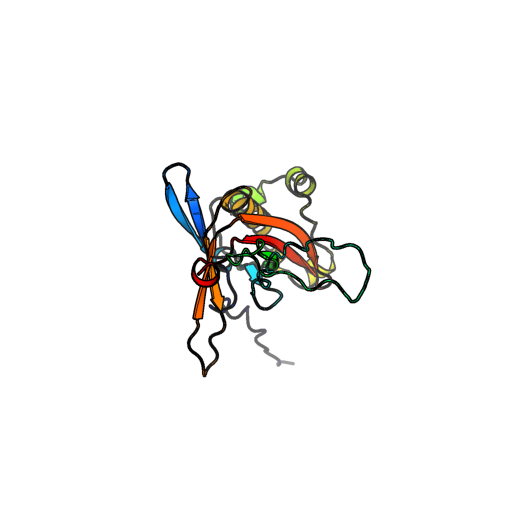SP A 1 102 ? -0.238 3.598 -20.385 1.00 55.72 102 ASP A N 1
ATOM 804 C CA . ASP A 1 102 ? 0.167 4.497 -21.471 1.00 55.72 102 ASP A CA 1
ATOM 805 C C . ASP A 1 102 ? 0.411 5.949 -21.002 1.00 55.72 102 ASP A C 1
ATOM 807 O O . ASP A 1 102 ? 1.209 6.661 -21.611 1.00 55.72 102 ASP A O 1
ATOM 811 N N . TYR A 1 103 ? -0.204 6.396 -19.897 1.00 57.09 103 TYR A N 1
ATOM 812 C CA . TYR A 1 103 ? 0.075 7.708 -19.292 1.00 57.09 103 TYR A CA 1
ATOM 813 C C . TYR A 1 103 ? 1.510 7.769 -18.770 1.00 57.09 103 TYR A C 1
ATOM 815 O O . TYR A 1 103 ? 2.187 8.769 -18.977 1.00 57.09 103 TYR A O 1
ATOM 823 N N . GLY A 1 104 ? 2.006 6.692 -18.154 1.00 57.06 104 GLY A N 1
ATOM 824 C CA . GLY A 1 104 ? 3.402 6.605 -17.732 1.00 57.06 104 GLY A CA 1
ATOM 825 C C . GLY A 1 104 ? 4.405 6.643 -18.893 1.00 57.06 104 GLY A C 1
ATOM 826 O O . GLY A 1 104 ? 5.501 7.154 -18.698 1.00 57.06 104 GLY A O 1
ATOM 827 N N . ARG A 1 105 ? 4.039 6.154 -20.090 1.00 55.59 105 ARG A N 1
ATOM 828 C CA . ARG A 1 105 ? 4.890 6.229 -21.299 1.00 55.59 105 ARG A CA 1
ATOM 829 C C . ARG A 1 105 ? 5.067 7.664 -21.794 1.00 55.59 105 ARG A C 1
ATOM 831 O O . ARG A 1 105 ? 6.092 8.003 -22.370 1.00 55.59 105 ARG A O 1
ATOM 838 N N . HIS A 1 106 ? 4.049 8.497 -21.598 1.00 56.22 106 HIS A N 1
ATOM 839 C CA . HIS A 1 106 ? 4.053 9.904 -22.005 1.00 56.22 106 HIS A CA 1
ATOM 840 C C . HIS A 1 106 ? 4.298 10.870 -20.842 1.00 56.22 106 HIS A C 1
ATOM 842 O O . HIS A 1 106 ? 4.323 12.085 -21.048 1.00 56.22 106 HIS A O 1
ATOM 848 N N . ALA A 1 107 ? 4.466 10.348 -19.625 1.00 56.12 107 ALA A N 1
ATOM 849 C CA . ALA A 1 107 ? 4.883 11.126 -18.478 1.00 56.12 107 ALA A CA 1
ATOM 850 C C . ALA A 1 107 ? 6.341 11.531 -18.711 1.00 56.12 107 ALA A C 1
ATOM 852 O O . ALA A 1 107 ? 7.251 10.725 -18.546 1.00 56.12 107 ALA A O 1
ATOM 853 N N . MET A 1 108 ? 6.531 12.775 -19.148 1.00 53.03 108 MET A N 1
ATOM 854 C CA . MET A 1 108 ? 7.837 13.419 -19.253 1.00 53.03 108 MET A CA 1
ATOM 855 C C . MET A 1 108 ? 8.587 13.300 -17.907 1.00 53.03 108 MET A C 1
ATOM 857 O O . MET A 1 108 ? 7.964 13.180 -16.845 1.00 53.03 108 MET A O 1
ATOM 861 N N . ASP A 1 109 ? 9.923 13.339 -17.945 1.00 57.38 109 ASP A N 1
ATOM 862 C CA . ASP A 1 109 ? 10.808 13.191 -16.773 1.00 57.38 109 ASP A CA 1
ATOM 863 C C . ASP A 1 109 ? 10.408 14.092 -15.579 1.00 57.38 109 ASP A C 1
ATOM 865 O O . ASP A 1 109 ? 10.558 13.712 -14.414 1.00 57.38 109 ASP A O 1
ATOM 869 N N . ASP A 1 110 ? 9.775 15.239 -15.856 1.00 62.28 110 ASP A N 1
ATOM 870 C CA . ASP A 1 110 ? 9.283 16.209 -14.873 1.00 62.28 110 ASP A CA 1
ATOM 871 C C . ASP A 1 110 ? 8.221 15.650 -13.903 1.00 62.28 110 ASP A C 1
ATOM 873 O O . ASP A 1 110 ? 8.061 16.141 -12.785 1.00 62.28 110 ASP A O 1
ATOM 877 N N . VAL A 1 111 ? 7.443 14.637 -14.290 1.00 63.22 111 VAL A N 1
ATOM 878 C CA . VAL A 1 111 ? 6.430 14.019 -13.417 1.00 63.22 111 VAL A CA 1
ATOM 879 C C . VAL A 1 111 ? 7.086 13.102 -12.385 1.00 63.22 111 VAL A C 1
ATOM 881 O O . VAL A 1 111 ? 6.680 13.095 -11.222 1.00 63.22 111 VAL A O 1
ATOM 884 N N . ARG A 1 112 ? 8.103 12.338 -12.793 1.00 68.00 112 ARG A N 1
ATOM 885 C CA . ARG A 1 112 ? 8.798 11.392 -11.909 1.00 68.00 112 ARG A CA 1
ATOM 886 C C . ARG A 1 112 ? 9.588 12.131 -10.836 1.00 68.00 112 ARG A C 1
ATOM 888 O O . ARG A 1 112 ? 9.446 11.797 -9.659 1.00 68.00 112 ARG A O 1
ATOM 895 N N . GLU A 1 113 ? 10.307 13.179 -11.236 1.00 68.19 113 GLU A N 1
ATOM 896 C CA . GLU A 1 113 ? 11.059 14.049 -10.329 1.00 68.19 113 GLU A CA 1
ATOM 897 C C . GLU A 1 113 ? 10.135 14.739 -9.310 1.00 68.19 113 GLU A C 1
ATOM 899 O O . GLU A 1 113 ? 10.364 14.647 -8.104 1.00 68.19 113 GLU A O 1
ATOM 904 N N . ARG A 1 114 ? 9.022 15.343 -9.761 1.00 68.38 114 ARG A N 1
ATOM 905 C CA . ARG A 1 114 ? 8.048 16.007 -8.868 1.00 68.38 114 ARG A CA 1
ATOM 906 C C . ARG A 1 114 ? 7.418 15.071 -7.841 1.00 68.38 114 ARG A C 1
ATOM 908 O O . ARG A 1 114 ? 7.060 15.514 -6.752 1.00 68.38 114 ARG A O 1
ATOM 915 N N . CYS A 1 115 ? 7.246 13.800 -8.188 1.00 64.75 115 CYS A N 1
ATOM 916 C CA . CYS A 1 115 ? 6.688 12.794 -7.289 1.00 64.75 115 CYS A CA 1
ATOM 917 C C . CYS A 1 115 ? 7.749 12.081 -6.440 1.00 64.75 115 CYS A C 1
ATOM 919 O O . CYS A 1 115 ? 7.388 11.207 -5.653 1.00 64.75 115 CYS A O 1
ATOM 921 N N . GLY A 1 116 ? 9.034 12.425 -6.592 1.00 70.06 116 GLY A N 1
ATOM 922 C CA . GLY A 1 116 ? 10.132 11.770 -5.884 1.00 70.06 116 GLY A CA 1
ATOM 923 C C . GLY A 1 116 ? 10.276 10.287 -6.235 1.00 70.06 116 GLY A C 1
ATOM 924 O O . GLY A 1 116 ? 10.762 9.509 -5.416 1.00 70.06 116 GLY A O 1
ATOM 925 N N . ILE A 1 117 ? 9.820 9.869 -7.422 1.00 74.12 117 ILE A N 1
ATOM 926 C CA . ILE A 1 117 ? 9.990 8.489 -7.878 1.00 74.12 117 ILE A CA 1
ATOM 927 C C . ILE A 1 117 ? 11.448 8.340 -8.319 1.00 74.12 117 ILE A C 1
ATOM 929 O O . ILE A 1 117 ? 11.864 9.032 -9.247 1.00 74.12 117 ILE A O 1
ATOM 933 N N . PRO A 1 118 ? 12.223 7.433 -7.708 1.00 72.50 118 PRO A N 1
ATOM 934 C CA . PRO A 1 118 ? 13.631 7.298 -8.025 1.00 72.50 118 PRO A CA 1
ATOM 935 C C . PRO A 1 118 ? 13.826 6.727 -9.432 1.00 72.50 118 PRO A C 1
ATOM 937 O O . PRO A 1 118 ? 13.042 5.892 -9.907 1.00 72.50 118 PRO A O 1
ATOM 940 N N . ASP A 1 119 ? 14.898 7.160 -10.088 1.00 74.19 119 ASP A N 1
ATOM 941 C CA . ASP A 1 119 ? 15.305 6.632 -11.385 1.00 74.19 119 ASP A CA 1
ATOM 942 C C . ASP A 1 119 ? 15.886 5.229 -11.290 1.00 74.19 119 ASP A C 1
ATOM 944 O O . ASP A 1 119 ? 16.304 4.760 -10.228 1.00 74.19 119 ASP A O 1
ATOM 948 N N . LYS A 1 120 ? 15.893 4.539 -12.429 1.00 73.44 120 LYS A N 1
ATOM 949 C CA . LYS A 1 120 ? 16.461 3.197 -12.540 1.00 73.44 120 LYS A CA 1
ATOM 950 C C . LYS A 1 120 ? 17.966 3.281 -12.286 1.00 73.44 120 LYS A C 1
ATOM 952 O O . LYS A 1 120 ? 18.663 4.074 -12.913 1.00 73.44 120 LYS A O 1
ATOM 957 N N . THR A 1 121 ? 18.478 2.461 -11.373 1.00 76.19 121 THR A N 1
ATOM 958 C CA . THR A 1 121 ? 19.925 2.336 -11.138 1.00 76.19 121 THR A CA 1
ATOM 959 C C . THR A 1 121 ? 20.552 1.374 -12.145 1.00 76.19 121 THR A C 1
ATOM 961 O O . THR A 1 121 ? 19.873 0.501 -12.685 1.00 76.19 121 THR A O 1
ATOM 964 N N . GLU A 1 122 ? 21.865 1.451 -12.358 1.00 80.19 122 GLU A N 1
ATOM 965 C CA . GLU A 1 122 ? 22.583 0.489 -13.212 1.00 80.19 122 GLU A CA 1
ATOM 966 C C . GLU A 1 122 ? 22.368 -0.966 -12.750 1.00 80.19 122 GLU A C 1
ATOM 968 O O . GLU A 1 122 ? 22.100 -1.862 -13.552 1.00 80.19 122 GLU A O 1
ATOM 973 N N . GLN A 1 123 ? 22.390 -1.188 -11.432 1.00 78.31 123 GLN A N 1
ATOM 974 C CA . GLN A 1 123 ? 22.101 -2.487 -10.826 1.00 78.31 123 GLN A CA 1
ATOM 975 C C . GLN A 1 123 ? 20.692 -2.978 -11.171 1.00 78.31 123 GLN A C 1
ATOM 977 O O . GLN A 1 123 ? 20.504 -4.157 -11.463 1.00 78.31 123 GLN A O 1
ATOM 982 N N . SER A 1 124 ? 19.710 -2.081 -11.168 1.00 72.12 124 SER A N 1
ATOM 983 C CA . SER A 1 124 ? 18.331 -2.433 -11.474 1.00 72.12 124 SER A CA 1
ATOM 984 C C . SER A 1 124 ? 18.108 -2.829 -12.929 1.00 72.12 124 SER A C 1
ATOM 986 O O . SER A 1 124 ? 17.435 -3.819 -13.190 1.00 72.12 124 SER A O 1
ATOM 988 N N . ILE A 1 125 ? 18.750 -2.122 -13.864 1.00 76.06 125 ILE A N 1
ATOM 989 C CA . ILE A 1 125 ? 18.711 -2.432 -15.298 1.00 76.06 125 ILE A CA 1
ATOM 990 C C . ILE A 1 125 ? 19.339 -3.808 -15.544 1.00 76.06 125 ILE A C 1
ATOM 992 O O . ILE A 1 125 ? 18.854 -4.584 -16.364 1.00 76.06 125 ILE A O 1
ATOM 996 N N . ARG A 1 126 ? 20.407 -4.129 -14.804 1.00 76.00 126 ARG A N 1
ATOM 997 C CA . ARG A 1 126 ? 21.118 -5.404 -14.916 1.00 76.00 126 ARG A CA 1
ATOM 998 C C . ARG A 1 126 ? 20.345 -6.588 -14.329 1.00 76.00 126 ARG A C 1
ATOM 1000 O O . ARG A 1 126 ? 20.396 -7.670 -14.907 1.00 76.00 126 ARG A O 1
ATOM 1007 N N . LEU A 1 127 ? 19.720 -6.418 -13.164 1.00 72.94 127 LEU A N 1
ATOM 1008 C CA . LEU A 1 127 ? 19.079 -7.512 -12.420 1.00 72.94 127 LEU A CA 1
ATOM 1009 C C . LEU A 1 127 ? 17.595 -7.694 -12.762 1.00 72.94 127 LEU A C 1
ATOM 1011 O O . LEU A 1 127 ? 17.098 -8.813 -12.667 1.00 72.94 127 LEU A O 1
ATOM 1015 N N . TYR A 1 128 ? 16.912 -6.623 -13.168 1.00 71.25 128 TYR A N 1
ATOM 1016 C CA . TYR A 1 128 ? 15.477 -6.599 -13.471 1.00 71.25 128 TYR A CA 1
ATOM 1017 C C . TYR A 1 128 ? 15.235 -5.937 -14.835 1.00 71.25 128 TYR A C 1
ATOM 1019 O O . TYR A 1 128 ? 14.699 -4.828 -14.922 1.00 71.25 128 TYR A O 1
ATOM 1027 N N . PRO A 1 129 ? 15.665 -6.577 -15.937 1.00 63.84 129 PRO A N 1
ATOM 1028 C CA . PRO A 1 129 ? 15.497 -6.023 -17.280 1.00 63.84 129 PRO A CA 1
ATOM 1029 C C . PRO A 1 129 ? 14.015 -5.860 -17.660 1.00 63.84 129 PRO A C 1
ATOM 1031 O O . PRO A 1 129 ? 13.663 -4.961 -18.422 1.00 63.84 129 PRO A O 1
ATOM 1034 N N . ASP A 1 130 ? 13.129 -6.663 -17.076 1.00 59.66 130 ASP A N 1
ATOM 1035 C CA . ASP A 1 130 ? 11.672 -6.547 -17.145 1.00 59.66 130 ASP A CA 1
ATOM 1036 C C . ASP A 1 130 ? 11.158 -5.215 -16.575 1.00 59.66 130 ASP A C 1
ATOM 1038 O O . ASP A 1 130 ? 10.266 -4.607 -17.167 1.00 59.66 130 ASP A O 1
ATOM 1042 N N . TRP A 1 131 ? 11.790 -4.667 -15.533 1.00 58.19 131 TRP A N 1
ATOM 1043 C CA . TRP A 1 131 ? 11.487 -3.319 -15.030 1.00 58.19 131 TRP A CA 1
ATOM 1044 C C . TRP A 1 131 ? 11.838 -2.209 -16.044 1.00 58.19 131 TRP A C 1
ATOM 1046 O O . TRP A 1 131 ? 11.310 -1.090 -16.009 1.00 58.19 131 TRP A O 1
ATOM 1056 N N . SER A 1 132 ? 12.723 -2.511 -16.996 1.00 53.66 132 SER A N 1
ATOM 1057 C CA . SER A 1 132 ? 13.060 -1.643 -18.130 1.00 53.66 132 SER A CA 1
ATOM 1058 C C . SER A 1 132 ? 12.288 -1.937 -19.415 1.00 53.66 132 SER A C 1
ATOM 1060 O O . SER A 1 132 ? 12.353 -1.131 -20.336 1.00 53.66 132 SER A O 1
ATOM 1062 N N . SER A 1 133 ? 11.524 -3.031 -19.460 1.00 54.59 133 SER A N 1
ATOM 1063 C CA . SER A 1 133 ? 10.902 -3.523 -20.695 1.00 54.59 133 SER A CA 1
ATOM 1064 C C . SER A 1 133 ? 9.781 -2.629 -21.229 1.00 54.59 133 SER A C 1
ATOM 1066 O O . SER A 1 133 ? 9.576 -2.571 -22.441 1.00 54.59 133 SER A O 1
ATOM 1068 N N . ARG A 1 134 ? 9.088 -1.894 -20.349 1.00 59.97 134 ARG A N 1
ATOM 1069 C CA . ARG A 1 134 ? 8.053 -0.935 -20.735 1.00 59.97 134 ARG A CA 1
ATOM 1070 C C . ARG A 1 134 ? 8.149 0.340 -19.905 1.00 59.97 134 ARG A C 1
ATOM 1072 O O . ARG A 1 134 ? 8.124 0.326 -18.673 1.00 59.97 134 ARG A O 1
ATOM 1079 N N . GLU A 1 135 ? 8.313 1.463 -20.594 1.00 57.50 135 GLU A N 1
ATOM 1080 C CA . GLU A 1 135 ? 8.308 2.787 -19.975 1.00 57.50 135 GLU A CA 1
ATOM 1081 C C . GLU A 1 135 ? 6.910 3.100 -19.431 1.00 57.50 135 GLU A C 1
ATOM 1083 O O . GLU A 1 135 ? 5.928 3.046 -20.171 1.00 57.50 135 GLU A O 1
ATOM 1088 N N . GLY A 1 136 ? 6.828 3.429 -18.137 1.00 61.44 136 GLY A N 1
ATOM 1089 C CA . GLY A 1 136 ? 5.613 3.958 -17.516 1.00 61.44 136 GLY A CA 1
ATOM 1090 C C . GLY A 1 136 ? 4.819 3.028 -16.601 1.00 61.44 136 GLY A C 1
ATOM 1091 O O . GLY A 1 136 ? 4.074 3.537 -15.762 1.00 61.44 136 GLY A O 1
ATOM 1092 N N . ASP A 1 137 ? 4.987 1.707 -16.685 1.00 66.81 137 ASP A N 1
ATOM 1093 C CA . ASP A 1 137 ? 4.118 0.746 -15.977 1.00 66.81 137 ASP A CA 1
ATOM 1094 C C . ASP A 1 137 ? 4.156 0.925 -14.444 1.00 66.81 137 ASP A C 1
ATOM 1096 O O . ASP A 1 137 ? 3.123 1.004 -13.768 1.00 66.81 137 ASP A O 1
ATOM 1100 N N . TRP A 1 138 ? 5.357 1.110 -13.886 1.00 71.69 138 TRP A N 1
ATOM 1101 C CA . TRP A 1 138 ? 5.531 1.393 -12.457 1.00 71.69 138 TRP A CA 1
ATOM 1102 C C . TRP A 1 138 ? 4.921 2.740 -12.040 1.00 71.69 138 TRP A C 1
ATOM 1104 O O . TRP A 1 138 ? 4.187 2.830 -11.055 1.00 71.69 138 TRP A O 1
ATOM 1114 N N . THR A 1 139 ? 5.207 3.800 -12.798 1.00 73.06 139 THR A N 1
ATOM 1115 C CA . THR A 1 139 ? 4.721 5.158 -12.511 1.00 73.06 139 THR A CA 1
ATOM 1116 C C . THR A 1 139 ? 3.191 5.211 -12.517 1.00 73.06 139 THR A C 1
ATOM 1118 O O . THR A 1 139 ? 2.579 5.839 -11.653 1.00 73.06 139 THR A O 1
ATOM 1121 N N . SER A 1 140 ? 2.561 4.489 -13.437 1.00 73.62 140 SER A N 1
ATOM 1122 C CA . SER A 1 140 ? 1.104 4.403 -13.570 1.00 73.62 140 SER A CA 1
ATOM 1123 C C . SER A 1 140 ? 0.471 3.655 -12.397 1.00 73.62 140 SER A C 1
ATOM 1125 O O . SER A 1 140 ? -0.523 4.114 -11.823 1.00 73.62 140 SER A O 1
ATOM 1127 N N . THR A 1 141 ? 1.103 2.557 -11.975 1.00 76.50 141 THR A N 1
ATOM 1128 C CA . THR A 1 141 ? 0.723 1.798 -10.777 1.00 76.50 141 THR A CA 1
ATOM 1129 C C . THR A 1 141 ? 0.773 2.677 -9.525 1.00 76.50 141 THR A C 1
ATOM 1131 O O . THR A 1 141 ? -0.203 2.742 -8.771 1.00 76.50 141 THR A O 1
ATOM 1134 N N . TYR A 1 142 ? 1.864 3.428 -9.344 1.00 80.50 142 TYR A N 1
ATOM 1135 C CA . TYR A 1 142 ? 2.022 4.388 -8.251 1.00 80.50 142 TYR A CA 1
ATOM 1136 C C . TYR A 1 142 ? 0.896 5.436 -8.226 1.00 80.50 142 TYR A C 1
ATOM 1138 O O . TYR A 1 142 ? 0.233 5.605 -7.200 1.00 80.50 142 TYR A O 1
ATOM 1146 N N . PHE A 1 143 ? 0.618 6.103 -9.353 1.00 79.00 143 PHE A N 1
ATOM 1147 C CA . PHE A 1 143 ? -0.436 7.122 -9.422 1.00 79.00 143 PHE A CA 1
ATOM 1148 C C . PHE A 1 143 ? -1.824 6.562 -9.133 1.00 79.00 143 PHE A C 1
ATOM 1150 O O . PHE A 1 143 ? -2.639 7.211 -8.469 1.00 79.00 143 PHE A O 1
ATOM 1157 N N . ARG A 1 144 ? -2.106 5.350 -9.615 1.00 81.19 144 ARG A N 1
ATOM 1158 C CA . ARG A 1 144 ? -3.384 4.691 -9.365 1.00 81.19 144 ARG A CA 1
ATOM 1159 C C . ARG A 1 144 ? -3.562 4.397 -7.880 1.00 81.19 144 ARG A C 1
ATOM 1161 O O . ARG A 1 144 ? -4.612 4.733 -7.336 1.00 81.19 144 ARG A O 1
ATOM 1168 N N . LEU A 1 145 ? -2.541 3.855 -7.220 1.00 86.00 145 LEU A N 1
ATOM 1169 C CA . LEU A 1 145 ? -2.570 3.625 -5.776 1.00 86.00 145 LEU A CA 1
ATOM 1170 C C . LEU A 1 145 ? -2.755 4.931 -5.007 1.00 86.00 145 LEU A C 1
ATOM 1172 O O . LEU A 1 145 ? -3.681 5.014 -4.203 1.00 86.00 145 LEU A O 1
ATOM 1176 N N . MET A 1 146 ? -1.974 5.972 -5.318 1.00 86.19 146 MET A N 1
ATOM 1177 C CA . MET A 1 146 ? -2.136 7.303 -4.718 1.00 86.19 146 MET A CA 1
ATOM 1178 C C . MET A 1 146 ? -3.585 7.781 -4.831 1.00 86.19 146 MET A C 1
ATOM 1180 O O . MET A 1 146 ? -4.205 8.148 -3.841 1.00 86.19 146 MET A O 1
ATOM 1184 N N . ARG A 1 147 ? -4.186 7.706 -6.019 1.00 83.88 147 ARG A N 1
ATOM 1185 C CA . ARG A 1 147 ? -5.575 8.139 -6.224 1.00 83.88 147 ARG A CA 1
ATOM 1186 C C . ARG A 1 147 ? -6.597 7.319 -5.426 1.00 83.88 147 ARG A C 1
ATOM 1188 O O . ARG A 1 147 ? -7.651 7.853 -5.068 1.00 83.88 147 ARG A O 1
ATOM 1195 N N . ILE A 1 148 ? -6.321 6.034 -5.209 1.00 86.69 148 ILE A N 1
ATOM 1196 C CA . ILE A 1 148 ? -7.218 5.105 -4.516 1.00 86.69 148 ILE A CA 1
ATOM 1197 C C . ILE A 1 148 ? -7.163 5.311 -3.003 1.00 86.69 148 ILE A C 1
ATOM 1199 O O . ILE A 1 148 ? -8.223 5.415 -2.395 1.00 86.69 148 ILE A O 1
ATOM 1203 N N . ILE A 1 149 ? -5.974 5.356 -2.398 1.00 89.56 149 ILE A N 1
ATOM 1204 C CA . ILE A 1 149 ? -5.849 5.330 -0.931 1.00 89.56 149 ILE A CA 1
ATOM 1205 C C . ILE A 1 149 ? -5.535 6.698 -0.317 1.00 89.56 149 ILE A C 1
ATOM 1207 O O . ILE A 1 149 ? -5.980 6.973 0.795 1.00 89.56 149 ILE A O 1
ATOM 1211 N N . GLN A 1 150 ? -4.843 7.594 -1.029 1.00 89.50 150 GLN A N 1
ATOM 1212 C CA . GLN A 1 150 ? -4.367 8.848 -0.442 1.00 89.50 150 GLN A CA 1
ATOM 1213 C C . GLN A 1 150 ? -5.533 9.713 0.057 1.00 89.50 150 GLN A C 1
ATOM 1215 O O . GLN A 1 150 ? -6.394 10.138 -0.713 1.00 89.50 150 GLN A O 1
ATOM 1220 N N . GLY A 1 151 ? -5.540 9.994 1.363 1.00 79.25 151 GLY A N 1
ATOM 1221 C CA . GLY A 1 151 ? -6.534 10.860 2.000 1.00 79.25 151 GLY A CA 1
ATOM 1222 C C . GLY A 1 151 ? -7.939 10.261 2.114 1.00 79.25 151 GLY A C 1
ATOM 1223 O O . GLY A 1 151 ? -8.868 10.997 2.440 1.00 79.25 151 GLY A O 1
ATOM 1224 N N . ARG A 1 152 ? -8.118 8.957 1.860 1.00 84.56 152 ARG A N 1
ATOM 1225 C CA . ARG A 1 152 ? -9.424 8.287 1.949 1.00 84.56 152 ARG A CA 1
ATOM 1226 C C . ARG A 1 152 ? -9.503 7.345 3.142 1.00 84.56 152 ARG A C 1
ATOM 1228 O O . ARG A 1 152 ? -8.523 6.697 3.508 1.00 84.56 152 ARG A O 1
ATOM 1235 N N . GLU A 1 153 ? -10.698 7.239 3.718 1.00 88.31 153 GLU A N 1
ATOM 1236 C CA . GLU A 1 153 ? -11.010 6.111 4.593 1.00 88.31 153 GLU A CA 1
ATOM 1237 C C . GLU A 1 153 ? -11.173 4.838 3.760 1.00 88.31 153 GLU A C 1
ATOM 1239 O O . GLU A 1 153 ? -11.787 4.833 2.688 1.00 88.31 153 GLU A O 1
ATOM 1244 N N . CYS A 1 154 ? -10.626 3.744 4.272 1.00 90.12 154 CYS A N 1
ATOM 1245 C CA . CYS A 1 154 ? -10.702 2.434 3.657 1.00 90.12 154 CYS A CA 1
ATOM 1246 C C . CYS A 1 154 ? -10.904 1.349 4.714 1.00 90.12 154 CYS A C 1
ATOM 1248 O O . CYS A 1 154 ? -10.562 1.502 5.890 1.00 90.12 154 CYS A O 1
ATOM 1250 N N . GLU A 1 155 ? -11.484 0.241 4.274 1.00 93.31 155 GLU A N 1
ATOM 1251 C CA . GLU A 1 155 ? -11.439 -1.020 4.996 1.00 93.31 155 GLU A CA 1
ATOM 1252 C C . GLU A 1 155 ? -10.385 -1.898 4.319 1.00 93.31 155 GLU A C 1
ATOM 1254 O O . GLU A 1 155 ? -10.467 -2.171 3.121 1.00 93.31 155 GLU A O 1
ATOM 1259 N N . VAL A 1 156 ? -9.371 -2.312 5.069 1.00 92.06 156 VAL A N 1
ATOM 1260 C CA . VAL A 1 156 ? -8.303 -3.180 4.583 1.00 92.06 156 VAL A CA 1
ATOM 1261 C C . VAL A 1 156 ? -8.565 -4.587 5.061 1.00 92.06 156 VAL A C 1
ATOM 1263 O O . VAL A 1 156 ? -8.557 -4.862 6.259 1.00 92.06 156 VAL A O 1
ATOM 1266 N N . ARG A 1 157 ? -8.770 -5.484 4.104 1.00 90.62 157 ARG A N 1
ATOM 1267 C CA . ARG A 1 157 ? -8.876 -6.913 4.349 1.00 90.62 157 ARG A CA 1
ATOM 1268 C C . ARG A 1 157 ? -7.515 -7.557 4.123 1.00 90.62 157 ARG A C 1
ATOM 1270 O O . ARG A 1 157 ? -6.899 -7.389 3.069 1.00 90.62 157 ARG A O 1
ATOM 1277 N N . MET A 1 158 ? -7.068 -8.303 5.125 1.00 84.88 158 MET A N 1
ATOM 1278 C CA . MET A 1 158 ? -5.811 -9.039 5.124 1.00 84.88 158 MET A CA 1
ATOM 1279 C C . MET A 1 158 ? -6.094 -10.528 5.258 1.00 84.88 158 MET A C 1
ATOM 1281 O O . MET A 1 158 ? -6.849 -10.943 6.140 1.00 84.88 158 MET A O 1
ATOM 1285 N N . GLU A 1 159 ? -5.469 -11.331 4.405 1.00 74.00 159 GLU A N 1
ATOM 1286 C CA . GLU A 1 159 ? -5.423 -12.781 4.578 1.00 74.00 159 GLU A CA 1
ATOM 1287 C C . GLU A 1 159 ? -4.235 -13.129 5.481 1.00 74.00 159 GLU A C 1
ATOM 1289 O O . GLU A 1 159 ? -3.076 -13.074 5.076 1.00 74.00 159 GLU A O 1
ATOM 1294 N N . LEU A 1 160 ? -4.528 -13.456 6.735 1.00 66.81 160 LEU A N 1
ATOM 1295 C CA . LEU A 1 160 ? -3.573 -13.938 7.718 1.00 66.81 160 LEU A CA 1
ATOM 1296 C C . LEU A 1 160 ? -3.369 -15.444 7.517 1.00 66.81 160 LEU A C 1
ATOM 1298 O O . LEU A 1 160 ? -4.295 -16.236 7.685 1.00 66.81 160 LEU A O 1
ATOM 1302 N N . GLY A 1 161 ? -2.135 -15.802 7.153 1.00 55.12 161 GLY A N 1
ATOM 1303 C CA . GLY A 1 161 ? -1.541 -17.141 7.206 1.00 55.12 161 GLY A CA 1
ATOM 1304 C C . GLY A 1 161 ? -2.494 -18.341 7.158 1.00 55.12 161 GLY A C 1
ATOM 1305 O O . GLY A 1 161 ? -2.960 -18.815 8.191 1.00 55.12 161 GLY A O 1
ATOM 1306 N N . GLY A 1 162 ? -2.667 -18.913 5.966 1.00 49.62 162 GLY A N 1
ATOM 1307 C CA . GLY A 1 162 ? -3.006 -20.325 5.811 1.00 49.62 162 GLY A CA 1
ATOM 1308 C C . GLY A 1 162 ? -1.723 -21.119 5.579 1.00 49.62 162 GLY A C 1
ATOM 1309 O O . GLY A 1 162 ? -0.998 -20.848 4.623 1.00 49.62 162 GLY A O 1
ATOM 1310 N N . THR A 1 163 ? -1.397 -22.059 6.460 1.00 50.66 163 THR A N 1
ATOM 1311 C CA . THR A 1 163 ? -0.346 -23.052 6.187 1.00 50.66 163 THR A CA 1
ATOM 1312 C C . THR A 1 163 ? -0.975 -24.259 5.490 1.00 50.66 163 THR A C 1
ATOM 1314 O O . THR A 1 163 ? -2.195 -24.351 5.383 1.00 50.66 163 THR A O 1
ATOM 1317 N N . VAL A 1 164 ? -0.177 -25.250 5.079 1.00 48.88 164 VAL A N 1
ATOM 1318 C CA . VAL A 1 164 ? -0.713 -26.556 4.628 1.00 48.88 164 VAL A CA 1
ATOM 1319 C C . VAL A 1 164 ? -1.601 -27.211 5.710 1.00 48.88 164 VAL A C 1
ATOM 1321 O O . VAL A 1 164 ? -2.406 -28.084 5.408 1.00 48.88 164 VAL A O 1
ATOM 1324 N N . LEU A 1 165 ? -1.474 -26.768 6.968 1.00 45.50 165 LEU A N 1
ATOM 1325 C CA . LEU A 1 165 ? -2.131 -27.323 8.149 1.00 45.50 165 LEU A CA 1
ATOM 1326 C C . LEU A 1 165 ? -3.148 -26.371 8.805 1.00 45.50 165 LEU A C 1
ATOM 1328 O O . LEU A 1 165 ? -3.780 -26.758 9.785 1.00 45.50 165 LEU A O 1
ATOM 1332 N N . SER A 1 166 ? -3.314 -25.138 8.313 1.00 56.03 166 SER A N 1
ATOM 1333 C CA . SER A 1 166 ? -4.218 -24.153 8.916 1.00 56.03 166 SER A CA 1
ATOM 1334 C C . SER A 1 166 ? -5.009 -23.401 7.859 1.00 56.03 166 SER A C 1
ATOM 1336 O O . SER A 1 166 ? -4.461 -22.926 6.866 1.00 56.03 166 SER A O 1
ATOM 1338 N N . THR A 1 167 ? -6.312 -23.266 8.086 1.00 58.25 167 THR A N 1
ATOM 1339 C CA . THR A 1 167 ? -7.190 -22.468 7.233 1.00 58.25 167 THR A CA 1
ATOM 1340 C C . THR A 1 167 ? -6.753 -21.006 7.280 1.00 58.25 167 THR A C 1
ATOM 1342 O O . THR A 1 167 ? -6.502 -20.477 8.363 1.00 58.25 167 THR A O 1
ATOM 1345 N N . ALA A 1 168 ? -6.671 -20.357 6.117 1.00 63.81 168 ALA A N 1
ATOM 1346 C CA . ALA A 1 168 ? -6.397 -18.927 6.044 1.00 63.81 168 ALA A CA 1
ATOM 1347 C C . ALA A 1 168 ? -7.470 -18.161 6.828 1.00 63.81 168 ALA A C 1
ATOM 1349 O O . ALA A 1 168 ? -8.667 -18.370 6.621 1.00 63.81 168 ALA A O 1
ATOM 1350 N N . GLN A 1 169 ? -7.040 -17.296 7.742 1.00 71.62 169 GLN A N 1
ATOM 1351 C CA . GLN A 1 169 ? -7.939 -16.396 8.448 1.00 71.62 169 GLN A CA 1
ATOM 1352 C C . GLN A 1 169 ? -7.962 -15.061 7.726 1.00 71.62 169 GLN A C 1
ATOM 1354 O O . GLN A 1 169 ? -6.951 -14.588 7.220 1.00 71.62 169 GLN A O 1
ATOM 1359 N N . THR A 1 170 ? -9.119 -14.421 7.688 1.00 78.44 170 THR A N 1
ATOM 1360 C CA . THR A 1 170 ? -9.242 -13.083 7.122 1.00 78.44 170 THR A CA 1
ATOM 1361 C C . THR A 1 170 ? -9.567 -12.108 8.235 1.00 78.44 170 THR A C 1
ATOM 1363 O O . THR A 1 170 ? -10.480 -12.353 9.022 1.00 78.44 170 THR A O 1
ATOM 1366 N N . ARG A 1 171 ? -8.843 -10.989 8.292 1.00 85.56 171 ARG A N 1
ATOM 1367 C CA . ARG A 1 171 ? -9.122 -9.905 9.235 1.00 85.56 171 ARG A CA 1
ATOM 1368 C C . ARG A 1 171 ? -9.279 -8.588 8.488 1.00 85.56 171 ARG A C 1
ATOM 1370 O O . ARG A 1 171 ? -8.482 -8.279 7.604 1.00 85.56 171 ARG A O 1
ATOM 1377 N N . SER A 1 172 ? -10.326 -7.846 8.834 1.00 90.31 172 SER A N 1
ATOM 1378 C CA . SER A 1 172 ? -10.600 -6.514 8.294 1.00 90.31 172 SER A CA 1
ATOM 1379 C C . SER A 1 172 ? -10.235 -5.447 9.319 1.00 90.31 172 SER A C 1
ATOM 1381 O O . SER A 1 172 ? -10.523 -5.596 10.507 1.00 90.31 172 SER A O 1
ATOM 1383 N N . TYR A 1 173 ? -9.659 -4.352 8.841 1.00 91.44 173 TYR A N 1
ATOM 1384 C CA . TYR A 1 173 ? -9.319 -3.175 9.631 1.00 91.44 173 TYR A CA 1
ATOM 1385 C C . TYR A 1 173 ? -9.900 -1.936 8.966 1.00 91.44 173 TYR A C 1
ATOM 1387 O O . TYR A 1 173 ? -9.823 -1.802 7.748 1.00 91.44 173 TYR A O 1
ATOM 1395 N N . LYS A 1 174 ? -10.474 -1.018 9.745 1.00 93.44 174 LYS A N 1
ATOM 1396 C CA . LYS A 1 174 ? -10.989 0.255 9.231 1.00 93.44 174 LYS A CA 1
ATOM 1397 C C . LYS A 1 174 ? -10.034 1.384 9.596 1.00 93.44 174 LYS A C 1
ATOM 1399 O O . LYS A 1 174 ? -9.589 1.468 10.737 1.00 93.44 174 LYS A O 1
ATOM 1404 N N . GLY A 1 175 ? -9.749 2.272 8.653 1.00 92.31 175 GLY A N 1
ATOM 1405 C CA . GLY A 1 175 ? -8.969 3.473 8.924 1.00 92.31 175 GLY A CA 1
ATOM 1406 C C . GLY A 1 175 ? -8.461 4.124 7.652 1.00 92.31 175 GLY A C 1
ATOM 1407 O O . GLY A 1 175 ? -9.178 4.193 6.656 1.00 92.31 175 GLY A O 1
ATOM 1408 N N . ARG A 1 176 ? -7.228 4.624 7.687 1.00 93.00 176 ARG A N 1
ATOM 1409 C CA . ARG A 1 176 ? -6.598 5.320 6.561 1.00 93.00 176 ARG A CA 1
ATOM 1410 C C . ARG A 1 176 ? -5.333 4.597 6.134 1.00 93.00 176 ARG A C 1
ATOM 1412 O O . ARG A 1 176 ? -4.583 4.112 6.977 1.00 93.00 176 ARG A O 1
ATOM 1419 N N . CYS A 1 177 ? -5.080 4.591 4.831 1.00 93.44 177 CYS A N 1
ATOM 1420 C CA . CYS A 1 177 ? -3.820 4.142 4.253 1.00 93.44 177 CYS A CA 1
ATOM 1421 C C . CYS A 1 177 ? -3.299 5.198 3.284 1.00 93.44 177 CYS A C 1
ATOM 1423 O O . CYS A 1 177 ? -4.079 5.899 2.647 1.00 93.44 177 CYS A O 1
ATOM 1425 N N . TRP A 1 178 ? -1.985 5.321 3.163 1.00 93.19 178 TRP A N 1
ATOM 1426 C CA . TRP A 1 178 ? -1.360 6.254 2.232 1.00 93.19 178 TRP A CA 1
ATOM 1427 C C . TRP A 1 178 ? 0.002 5.737 1.800 1.00 93.19 178 TRP A C 1
ATOM 1429 O O . TRP A 1 178 ? 0.625 4.944 2.505 1.00 93.19 178 TRP A O 1
ATOM 1439 N N . ILE A 1 179 ? 0.479 6.197 0.648 1.00 91.25 179 ILE A N 1
ATOM 1440 C CA . ILE A 1 179 ? 1.862 5.929 0.263 1.00 91.25 179 ILE A CA 1
ATOM 1441 C C . ILE A 1 179 ? 2.729 6.956 0.980 1.00 91.25 179 ILE A C 1
ATOM 1443 O O . ILE A 1 179 ? 2.531 8.161 0.828 1.00 91.25 179 ILE A O 1
ATOM 1447 N N . SER A 1 180 ? 3.657 6.480 1.803 1.00 90.44 180 SER A N 1
ATOM 1448 C CA . SER A 1 180 ? 4.527 7.332 2.618 1.00 90.44 180 SER A CA 1
ATOM 1449 C C . SER A 1 180 ? 5.935 7.457 2.056 1.00 90.44 180 SER A C 1
ATOM 1451 O O . SER A 1 180 ? 6.617 8.434 2.359 1.00 90.44 180 SER A O 1
ATOM 1453 N N . ASN A 1 181 ? 6.377 6.497 1.241 1.00 88.50 181 ASN A N 1
ATOM 1454 C CA . ASN A 1 181 ? 7.707 6.525 0.650 1.00 88.50 181 ASN A CA 1
ATOM 1455 C C . ASN A 1 181 ? 7.787 5.703 -0.642 1.00 88.50 181 ASN A C 1
ATOM 1457 O O . ASN A 1 181 ? 7.075 4.710 -0.806 1.00 88.50 181 ASN A O 1
ATOM 1461 N N . VAL A 1 182 ? 8.706 6.096 -1.523 1.00 85.81 182 VAL A N 1
ATOM 1462 C CA . VAL A 1 182 ? 9.138 5.330 -2.694 1.00 85.81 182 VAL A CA 1
ATOM 1463 C C . VAL A 1 182 ? 10.652 5.455 -2.810 1.00 85.81 182 VAL A C 1
ATOM 1465 O O . VAL A 1 182 ? 11.184 6.560 -2.844 1.00 85.81 182 VAL A O 1
ATOM 1468 N N . LYS A 1 183 ? 11.362 4.329 -2.865 1.00 84.81 183 LYS A N 1
ATOM 1469 C CA . LYS A 1 183 ? 12.830 4.302 -2.937 1.00 84.81 183 LYS A CA 1
ATOM 1470 C C . LYS A 1 183 ? 13.329 3.116 -3.749 1.00 84.81 183 LYS A C 1
ATOM 1472 O O . LYS A 1 183 ? 12.629 2.118 -3.875 1.00 84.81 183 LYS A O 1
ATOM 1477 N N . ASN A 1 184 ? 14.563 3.189 -4.231 1.00 76.62 184 ASN A N 1
ATOM 1478 C CA . ASN A 1 184 ? 15.252 2.003 -4.725 1.00 76.62 184 ASN A CA 1
ATOM 1479 C C . ASN A 1 184 ? 15.788 1.206 -3.530 1.00 76.62 184 ASN A C 1
ATOM 1481 O O . ASN A 1 184 ? 16.480 1.753 -2.670 1.00 76.62 184 ASN A O 1
ATOM 1485 N N . GLY A 1 185 ? 15.447 -0.075 -3.463 1.00 70.12 185 GLY A N 1
ATOM 1486 C CA . GLY A 1 185 ? 16.061 -1.037 -2.566 1.00 70.12 185 GLY A CA 1
ATOM 1487 C C . GLY A 1 185 ? 17.516 -1.303 -2.953 1.00 70.12 185 GLY A C 1
ATOM 1488 O O . GLY A 1 185 ? 17.928 -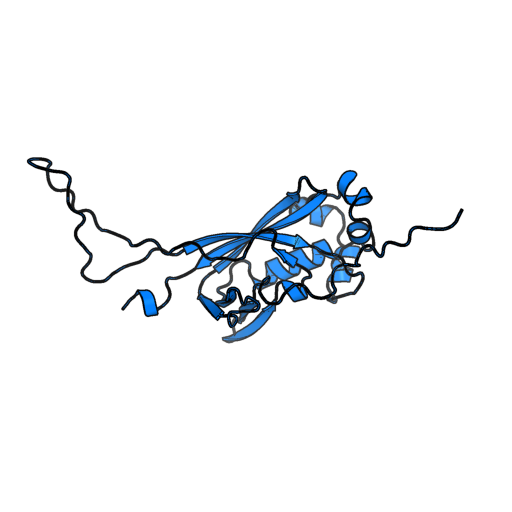1.114 -4.099 1.00 70.12 185 GLY A O 1
ATOM 1489 N N . ASN A 1 186 ? 18.301 -1.785 -1.990 1.00 72.12 186 ASN A N 1
ATOM 1490 C CA . ASN A 1 186 ? 19.710 -2.144 -2.201 1.00 72.12 186 ASN A CA 1
ATOM 1491 C C . ASN A 1 186 ? 19.887 -3.322 -3.178 1.00 72.12 186 ASN A C 1
ATOM 1493 O O . ASN A 1 186 ? 20.981 -3.571 -3.678 1.00 72.12 186 ASN A O 1
ATOM 1497 N N . ASP A 1 187 ? 18.815 -4.068 -3.432 1.00 71.56 187 ASP A N 1
ATOM 1498 C CA . ASP A 1 187 ? 18.753 -5.145 -4.411 1.00 71.56 187 ASP A CA 1
ATOM 1499 C C . ASP A 1 187 ? 18.488 -4.638 -5.836 1.00 71.56 187 ASP A C 1
ATOM 1501 O O . ASP A 1 187 ? 18.581 -5.430 -6.769 1.00 71.56 187 ASP A O 1
ATOM 1505 N N . GLY A 1 188 ? 18.203 -3.342 -6.014 1.00 69.19 188 GLY A N 1
ATOM 1506 C CA . GLY A 1 188 ? 17.887 -2.707 -7.291 1.00 69.19 188 GLY A CA 1
ATOM 1507 C C . GLY A 1 188 ? 16.392 -2.651 -7.623 1.00 69.19 188 GLY A C 1
ATOM 1508 O O . GLY A 1 188 ? 16.051 -2.160 -8.692 1.00 69.19 188 GLY A O 1
ATOM 1509 N N . ARG A 1 189 ? 15.488 -3.129 -6.757 1.00 76.31 189 ARG A N 1
ATOM 1510 C CA . ARG A 1 189 ? 14.033 -3.024 -6.989 1.00 76.31 189 ARG A CA 1
ATOM 1511 C C . ARG A 1 189 ? 13.504 -1.677 -6.516 1.00 76.31 189 ARG A C 1
ATOM 1513 O O . ARG A 1 189 ? 14.035 -1.121 -5.561 1.00 76.31 189 ARG A O 1
ATOM 1520 N N . VAL A 1 190 ? 12.411 -1.175 -7.092 1.00 76.31 190 VAL A N 1
ATOM 1521 C CA . VAL A 1 190 ? 11.672 -0.082 -6.435 1.00 76.31 190 VAL A CA 1
ATOM 1522 C C . VAL A 1 190 ? 10.827 -0.659 -5.322 1.00 76.31 190 VAL A C 1
ATOM 1524 O O . VAL A 1 190 ? 10.019 -1.560 -5.544 1.00 76.31 190 VAL A O 1
ATOM 1527 N N . THR A 1 191 ? 10.994 -0.098 -4.136 1.00 85.25 191 THR A N 1
ATOM 1528 C CA . THR A 1 191 ? 10.169 -0.357 -2.971 1.00 85.25 191 THR A CA 1
ATOM 1529 C C . THR A 1 191 ? 9.228 0.817 -2.739 1.00 85.25 191 THR A C 1
ATOM 1531 O O . THR A 1 191 ? 9.649 1.974 -2.708 1.00 85.25 191 THR A O 1
ATOM 1534 N N . LEU A 1 192 ? 7.954 0.507 -2.535 1.00 88.81 192 LEU A N 1
ATOM 1535 C CA . LEU A 1 192 ? 6.914 1.433 -2.119 1.00 88.81 192 LEU A CA 1
ATOM 1536 C C . LEU A 1 192 ? 6.443 1.073 -0.717 1.00 88.81 192 LEU A C 1
ATOM 1538 O O . LEU A 1 192 ? 6.117 -0.080 -0.436 1.00 88.81 192 LEU A O 1
ATOM 1542 N N . THR A 1 193 ? 6.377 2.083 0.140 1.00 92.44 193 THR A N 1
ATOM 1543 C CA . THR A 1 193 ? 5.911 1.952 1.515 1.00 92.44 193 THR A CA 1
ATOM 1544 C C . THR A 1 193 ? 4.469 2.444 1.607 1.00 92.44 193 THR A C 1
ATOM 1546 O O . THR A 1 193 ? 4.185 3.615 1.345 1.00 92.44 193 THR A O 1
ATOM 1549 N N . ILE A 1 194 ? 3.555 1.552 1.994 1.00 93.69 194 ILE A N 1
ATOM 1550 C CA . ILE A 1 194 ? 2.166 1.883 2.331 1.00 93.69 194 ILE A CA 1
ATOM 1551 C C . ILE A 1 194 ? 2.068 1.980 3.846 1.00 93.69 194 ILE A C 1
ATOM 1553 O O . ILE A 1 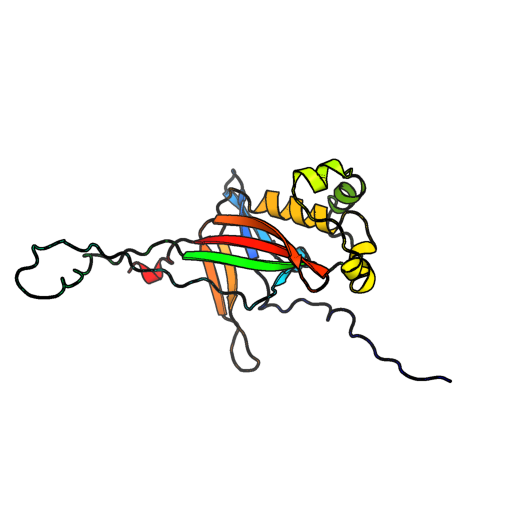194 ? 2.212 0.978 4.544 1.00 93.69 194 ILE A O 1
ATOM 1557 N N . SER A 1 195 ? 1.810 3.178 4.355 1.00 95.25 195 SER A N 1
ATOM 1558 C CA . SER A 1 195 ? 1.532 3.415 5.768 1.00 95.25 195 SER A CA 1
ATOM 1559 C C . SER A 1 195 ? 0.043 3.294 6.069 1.00 95.25 195 SER A C 1
ATOM 1561 O O . SER A 1 195 ? -0.799 3.511 5.194 1.00 95.25 195 SER A O 1
ATOM 1563 N N . TYR A 1 196 ? -0.276 2.957 7.316 1.00 94.62 196 TYR A N 1
ATOM 1564 C CA . TYR A 1 196 ? -1.643 2.833 7.802 1.00 94.62 196 TYR A CA 1
ATOM 1565 C C . TYR A 1 196 ? -1.834 3.466 9.182 1.00 94.62 196 TYR A C 1
ATOM 1567 O O . TYR A 1 196 ? -0.896 3.595 9.969 1.00 94.62 196 TYR A O 1
ATOM 1575 N N . ASP A 1 197 ? -3.084 3.831 9.452 1.00 94.69 197 ASP A N 1
ATOM 1576 C CA . ASP A 1 197 ? -3.613 4.306 10.730 1.00 94.69 197 ASP A CA 1
ATOM 1577 C C . ASP A 1 197 ? -5.004 3.684 10.907 1.00 94.69 197 ASP A C 1
ATOM 1579 O O . ASP A 1 197 ? -5.980 4.135 10.296 1.00 94.69 197 ASP A O 1
ATOM 1583 N N . PHE A 1 198 ? -5.077 2.587 11.661 1.00 94.12 198 PHE A N 1
ATOM 1584 C CA . PHE A 1 198 ? -6.291 1.792 11.833 1.00 94.12 198 PHE A CA 1
ATOM 1585 C C . PHE A 1 198 ? -6.925 1.982 13.196 1.00 94.12 198 PHE A C 1
ATOM 1587 O O . PHE A 1 198 ? -6.249 2.065 14.217 1.00 94.12 198 PHE A O 1
ATOM 1594 N N . GLN A 1 199 ? -8.251 1.976 13.198 1.00 91.88 199 GLN A N 1
ATOM 1595 C CA . GLN A 1 199 ? -9.062 2.039 14.400 1.00 91.88 199 GLN A CA 1
ATOM 1596 C C . GLN A 1 199 ? -9.088 0.672 15.100 1.00 91.88 199 GLN A C 1
ATOM 1598 O O . GLN A 1 199 ? -9.087 -0.362 14.417 1.00 91.88 199 GLN A O 1
ATOM 1603 N N . PRO A 1 200 ? -9.143 0.650 16.443 1.00 88.00 200 PRO A N 1
ATOM 1604 C CA . PRO A 1 200 ? -9.340 -0.575 17.205 1.00 88.00 200 PRO A CA 1
ATOM 1605 C C . PRO A 1 200 ? -10.598 -1.328 16.739 1.00 88.00 200 PRO A C 1
ATOM 1607 O O . PRO A 1 200 ? -11.657 -0.710 16.588 1.00 88.00 200 PRO A O 1
ATOM 1610 N N . PRO A 1 201 ? -10.512 -2.649 16.512 1.00 85.31 201 PRO A N 1
ATOM 1611 C CA . PRO A 1 201 ? -11.667 -3.479 16.199 1.00 85.31 201 PRO A CA 1
ATOM 1612 C C . PRO A 1 201 ? -12.742 -3.414 17.294 1.00 85.31 201 PRO A C 1
ATOM 1614 O O . PRO A 1 201 ? -12.429 -3.304 18.480 1.00 85.31 201 PRO A O 1
ATOM 1617 N N . ALA A 1 202 ? -14.018 -3.503 16.908 1.00 79.31 202 ALA A N 1
ATOM 1618 C CA . ALA A 1 202 ? -15.140 -3.374 17.843 1.00 79.31 202 ALA A CA 1
ATOM 1619 C C . ALA A 1 202 ? -15.137 -4.445 18.952 1.00 79.31 202 ALA A C 1
ATOM 1621 O O . ALA A 1 202 ? -15.562 -4.168 20.069 1.00 79.31 202 ALA A O 1
ATOM 1622 N N . ASP A 1 203 ? -14.613 -5.637 18.663 1.00 77.69 203 ASP A N 1
ATOM 1623 C CA . ASP A 1 203 ? -14.425 -6.747 19.605 1.00 77.69 203 ASP A CA 1
ATOM 1624 C C . ASP A 1 203 ? -13.370 -6.470 20.687 1.00 77.69 203 ASP A C 1
ATOM 1626 O O . ASP A 1 203 ? -13.372 -7.134 21.718 1.00 77.69 203 ASP A O 1
ATOM 1630 N N . MET A 1 204 ? -12.484 -5.486 20.494 1.00 70.31 204 MET A N 1
ATOM 1631 C CA . MET A 1 204 ? -11.522 -5.062 21.521 1.00 70.31 204 MET A CA 1
ATOM 1632 C C . MET A 1 204 ? -12.084 -3.998 22.473 1.00 70.31 204 MET A C 1
ATOM 1634 O O . MET A 1 204 ? -11.479 -3.730 23.507 1.00 70.31 204 MET A O 1
ATOM 1638 N N . LEU A 1 205 ? -13.215 -3.375 22.129 1.00 62.28 205 LEU A N 1
ATOM 1639 C CA . LEU A 1 205 ? -13.809 -2.255 22.872 1.00 62.28 205 LEU A CA 1
ATOM 1640 C C . LEU A 1 205 ? -14.920 -2.683 23.853 1.00 62.28 205 LEU A C 1
ATOM 1642 O O . LEU A 1 205 ? -15.477 -1.822 24.539 1.00 62.28 205 LEU A O 1
ATOM 1646 N N . SER A 1 206 ? -15.259 -3.979 23.898 1.00 56.38 206 SER A N 1
ATOM 1647 C CA . SER A 1 206 ? -16.230 -4.591 24.824 1.00 56.38 206 SER A CA 1
ATOM 1648 C C . SER A 1 206 ? -15.582 -5.048 26.125 1.00 56.38 206 SER A C 1
ATOM 1650 O O . SER A 1 206 ? -16.173 -4.780 27.191 1.00 56.38 206 SER A O 1
#

pLDDT: mean 72.32, std 16.21, range [33.19, 95.25]

Foldseek 3Di:
DDDDDDPPPPPPPFQDPQFKKWKFFADPVRDTDIDICVLLQWGWPDRDDFDDWAWDFDQDDDPPPDDDGDTDDDPFTDTFWTKDKTKIFHAQPPDDSDPLQVVQVVPPPVVCVVVVADDQDPLQCVPRVSVVPGGGSNVSSQVVQQVRFPPTKIKMKGFDDDDVPRDTDIDIWTFGKHFDDWDQDPNRTIMIMIITTTDDDPVRRD

Secondary structure (DSSP, 8-state):
----------S-SS--TTS-EEEEEE-TTS-EEEEEGGGGTEEESS---PPPPPEEPB-----SSSSSPP-BPPSS-EEPPEEEEEEEEE---SS--STTHHHHHH--HHHHHHTTPPPPPHHHHHH-HHHHHSTTHHHHHHHHHHHHHTT-EEEEEEEE---TTSPPEEEEEEEEEEEEEEEE-TTS-EEEEEEEEEPPPGGG--

Radius of gyration: 21.91 Å; chains: 1; bounding box: 51×44×75 Å

Sequence (206 aa):
MMGRSATDPALSSKIPTFAGLIFKVYDNAGASREYSTRDFNLVPLNPLHVNAFEEKYETMDFPSYHGTPEKAPLGKRVFQNSTGSWDFYYVADGVPHSSWDDYGRHAMDDVRERCGIPDKTEQSIRLYPDWSSREGDWTSTYFRLMRIIQGRECEVRMELGGTVLSTAQTRSYKGRCWISNVKNGNDGRVTLTISYDFQPPADMLS